Protein 6DJ3 (pdb70)

Foldseek 3Di:
DDDDVVLLVVVLVCCCPPPPLNDCVQFNSVLVSVLQVPPPQKDKDAADPVVQVPPSFKPADAQDFDFKKKFWAAAKKWKQAAPRGDIDIDGGGDMDDPCSAPPDDVPDDDDTDGDRMIIGGPGMTIMGIGGNVSSVVRRVVRVVD/DDPVLLVVVLVCCCPPPCLNDCVQFNSVLSSVLQPPPPQKDKDADDPVPFPDPSFKPADAQDFDFKKKFWQAAKKWKQADPVRDIDIDGGGDMDDPCSQVPDFDPPDDAEEPPVPPVPPPDPDYTTDGHRMIIGGPGMTIMGMGGNVSSVVSSVVRVD

Structure (mmCIF, N/CA/C/O backbone):
data_6DJ3
#
_entry.id   6DJ3
#
_cell.length_a   110.582
_cell.length_b   110.582
_cell.length_c   84.604
_cell.angle_alpha   90.00
_cell.angle_beta   90.00
_cell.angle_gamma   120.00
#
_symmetry.space_group_name_H-M   'P 32 2 1'
#
loop_
_entity.id
_entity.type
_entity.pdbx_description
1 polymer 'Metal transporter CNNM2'
2 non-polymer 1,2-ETHANEDIOL
3 water water
#
loop_
_atom_site.group_PDB
_atom_site.id
_atom_site.type_symbol
_atom_site.label_atom_id
_atom_site.label_alt_id
_atom_site.label_comp_id
_atom_site.label_asym_id
_atom_site.label_entity_id
_atom_site.label_seq_id
_atom_site.pdbx_PDB_ins_code
_atom_site.Cartn_x
_atom_site.Cartn_y
_atom_site.Cartn_z
_atom_site.occupancy
_atom_site.B_iso_or_equiv
_atom_site.auth_seq_id
_atom_site.auth_comp_id
_atom_site.auth_asym_id
_atom_site.auth_atom_id
_atom_site.pdbx_PDB_model_num
ATOM 1 N N . VAL A 1 39 ? -59.088 5.630 -13.065 1.00 91.33 618 VAL A N 1
ATOM 2 C CA . VAL A 1 39 ? -59.034 4.837 -14.288 1.00 93.99 618 VAL A CA 1
ATOM 3 C C . VAL A 1 39 ? -57.954 3.770 -14.156 1.00 89.22 618 VAL A C 1
ATOM 4 O O . VAL A 1 39 ? -56.765 4.084 -14.086 1.00 86.74 618 VAL A O 1
ATOM 16 N N . LYS A 1 40 ? -58.372 2.508 -14.125 1.00 87.26 619 LYS A N 1
ATOM 17 C CA . LYS A 1 40 ? -57.459 1.381 -13.990 1.00 84.75 619 LYS A CA 1
ATOM 18 C C . LYS A 1 40 ? -57.189 0.777 -15.361 1.00 84.89 619 LYS A C 1
ATOM 19 O O . LYS A 1 40 ? -58.127 0.437 -16.090 1.00 84.57 619 LYS A O 1
ATOM 23 N N . ILE A 1 41 ? -55.909 0.649 -15.709 1.00 79.44 620 ILE A N 1
ATOM 24 C CA . ILE A 1 41 ? -55.498 0.060 -16.976 1.00 79.66 620 ILE A CA 1
ATOM 25 C C . ILE A 1 41 ? -54.451 -1.010 -16.706 1.00 71.78 620 ILE A C 1
ATOM 26 O O . ILE A 1 41 ? -53.701 -0.943 -15.727 1.00 68.55 620 ILE A O 1
ATOM 42 N N . SER A 1 42 ? -54.399 -1.998 -17.596 1.00 66.53 621 SER A N 1
ATOM 43 C CA . SER A 1 42 ? -53.496 -3.121 -17.415 1.00 55.38 621 SER A CA 1
ATOM 44 C C . SER A 1 42 ? -52.049 -2.683 -17.632 1.00 43.19 621 SER A C 1
ATOM 45 O O . SER A 1 42 ? -51.784 -1.747 -18.391 1.00 45.81 621 SER A O 1
ATOM 53 N N . PRO A 1 43 ? -51.090 -3.342 -16.974 1.00 40.30 622 PRO A N 1
ATOM 54 C CA . PRO A 1 43 ? -49.680 -2.999 -17.223 1.00 34.70 622 PRO A CA 1
ATOM 55 C C . PRO A 1 43 ? -49.288 -3.132 -18.682 1.00 34.85 622 PRO A C 1
ATOM 56 O O . PRO A 1 43 ? -48.438 -2.368 -19.157 1.00 31.55 622 PRO A O 1
ATOM 67 N N . GLN A 1 44 ? -49.881 -4.080 -19.411 1.00 33.73 623 GLN A N 1
ATOM 68 C CA . GLN A 1 44 ? -49.545 -4.248 -20.821 1.00 29.39 623 GLN A CA 1
ATOM 69 C C . GLN A 1 44 ? -49.899 -2.997 -21.613 1.00 27.43 623 GLN A C 1
ATOM 70 O O . GLN A 1 44 ? -49.091 -2.499 -22.405 1.00 28.24 623 GLN A O 1
ATOM 84 N N . LEU A 1 45 ? -51.110 -2.476 -21.413 1.00 25.41 624 LEU A N 1
ATOM 85 C CA . LEU A 1 45 ? -51.514 -1.274 -22.131 1.00 22.68 624 LEU A CA 1
ATOM 86 C C . LEU A 1 45 ? -50.611 -0.104 -21.776 1.00 20.72 624 LEU A C 1
ATOM 87 O O . LEU A 1 45 ? -50.245 0.694 -22.645 1.00 22.40 624 LEU A O 1
ATOM 103 N N . LEU A 1 46 ? -50.245 0.017 -20.499 1.00 21.22 625 LEU A N 1
ATOM 104 C CA . LEU A 1 46 ? -49.368 1.105 -20.082 1.00 17.14 625 LEU A CA 1
ATOM 105 C C . LEU A 1 46 ? -48.018 1.008 -20.777 1.00 12.95 625 LEU A C 1
ATOM 106 O O . LEU A 1 46 ? -47.433 2.028 -21.160 1.00 15.79 625 LEU A O 1
ATOM 122 N N . LEU A 1 47 ? -47.508 -0.213 -20.954 1.00 14.81 626 LEU A N 1
ATOM 123 C CA . LEU A 1 47 ? -46.238 -0.389 -21.651 1.00 20.57 626 LEU A CA 1
ATOM 124 C C . LEU A 1 47 ? -46.372 -0.051 -23.130 1.00 26.78 626 LEU A C 1
ATOM 125 O O . LEU A 1 47 ? -45.485 0.586 -23.709 1.00 28.44 626 LEU A O 1
ATOM 141 N N . ALA A 1 48 ? -47.478 -0.460 -23.755 1.00 24.04 627 ALA A N 1
ATOM 142 C CA . ALA A 1 48 ? -47.667 -0.202 -25.179 1.00 20.54 627 ALA A CA 1
ATOM 143 C C . ALA A 1 48 ? -47.656 1.293 -25.471 1.00 13.58 627 ALA A C 1
ATOM 144 O O . ALA A 1 48 ? -46.926 1.761 -26.353 1.00 15.02 627 ALA A O 1
ATOM 151 N N . MET A 1 49 ? -48.465 2.062 -24.740 1.00 9.85 628 MET A N 1
ATOM 152 C CA . MET A 1 49 ? -48.507 3.505 -24.958 1.00 14.24 628 MET A CA 1
ATOM 153 C C . MET A 1 49 ? -47.172 4.153 -24.618 1.00 17.01 628 MET A C 1
ATOM 154 O O . MET A 1 49 ? -46.742 5.098 -25.291 1.00 20.18 628 MET A O 1
ATOM 168 N N . HIS A 1 50 ? -46.502 3.662 -23.576 1.00 20.31 629 HIS A N 1
ATOM 169 C CA . HIS A 1 50 ? -45.189 4.192 -23.228 1.00 27.74 629 HIS A CA 1
ATOM 170 C C . HIS A 1 50 ? -44.189 3.960 -24.355 1.00 27.49 629 HIS A C 1
ATOM 171 O O . HIS A 1 50 ? -43.476 4.880 -24.770 1.00 27.93 629 HIS A O 1
ATOM 185 N N . ARG A 1 51 ? -44.121 2.725 -24.859 1.00 29.19 630 ARG A N 1
ATOM 186 C CA . ARG A 1 51 ? -43.182 2.411 -25.931 1.00 28.53 630 ARG A CA 1
ATOM 187 C C . ARG A 1 51 ? -43.501 3.197 -27.196 1.00 24.76 630 ARG A C 1
ATOM 188 O O . ARG A 1 51 ? -42.592 3.654 -27.898 1.00 29.28 630 ARG A O 1
ATOM 209 N N . PHE A 1 52 ? -44.787 3.359 -27.507 1.00 19.30 631 PHE A N 1
ATOM 210 C CA . PHE A 1 52 ? -45.172 4.074 -28.720 1.00 20.41 631 PHE A CA 1
ATOM 211 C C . PHE A 1 52 ? -44.720 5.527 -28.664 1.00 19.96 631 PHE A C 1
ATOM 212 O O . PHE A 1 52 ? -44.045 6.017 -29.576 1.00 26.74 631 PHE A O 1
ATOM 229 N N . LEU A 1 53 ? -45.080 6.234 -27.591 1.00 18.39 632 LEU A N 1
ATOM 230 C CA . LEU A 1 53 ? -44.710 7.640 -27.467 1.00 14.61 632 LEU A CA 1
ATOM 231 C C . LEU A 1 53 ? -43.196 7.812 -27.492 1.00 18.39 632 LEU A C 1
ATOM 232 O O . LEU A 1 53 ? -42.669 8.675 -28.204 1.00 20.70 632 LEU A O 1
ATOM 248 N N . ALA A 1 54 ? -42.479 6.988 -26.724 1.00 18.65 633 ALA A N 1
ATOM 249 C CA . ALA A 1 54 ? -41.034 7.134 -26.608 1.00 15.40 633 ALA A CA 1
ATOM 250 C C . ALA A 1 54 ? -40.316 6.909 -27.931 1.00 20.34 633 ALA A C 1
ATOM 251 O O . ALA A 1 54 ? -39.198 7.407 -28.106 1.00 25.44 633 ALA A O 1
ATOM 258 N N . THR A 1 55 ? -40.925 6.176 -28.865 1.00 18.92 634 THR A N 1
ATOM 259 C CA . THR A 1 55 ? -40.285 5.852 -30.133 1.00 19.44 634 THR A CA 1
ATOM 260 C C . THR A 1 55 ? -40.869 6.595 -31.324 1.00 21.94 634 THR A C 1
ATOM 261 O O . THR A 1 55 ? -40.124 6.928 -32.248 1.00 30.20 634 THR A O 1
ATOM 272 N N . GLU A 1 56 ? -42.172 6.866 -31.327 1.00 19.27 635 GLU A N 1
ATOM 273 C CA . GLU A 1 56 ? -42.832 7.492 -32.467 1.00 21.46 635 GLU A CA 1
ATOM 274 C C . GLU A 1 56 ? -42.956 9.004 -32.327 1.00 17.20 635 GLU A C 1
ATOM 275 O O . GLU A 1 56 ? -42.843 9.720 -33.325 1.00 25.11 635 GLU A O 1
ATOM 287 N N . VAL A 1 57 ? -43.191 9.508 -31.119 1.00 19.10 636 VAL A N 1
ATOM 288 C CA . VAL A 1 57 ? -43.371 10.936 -30.880 1.00 16.08 636 VAL A CA 1
ATOM 289 C C . VAL A 1 57 ? -42.074 11.497 -30.313 1.00 18.86 636 VAL A C 1
ATOM 290 O O . VAL A 1 57 ? -41.643 11.108 -29.220 1.00 12.87 636 VAL A O 1
ATOM 303 N N . GLU A 1 58 ? -41.457 12.425 -31.050 1.00 28.35 637 GLU A N 1
ATOM 304 C CA . GLU A 1 58 ? -40.180 12.986 -30.621 1.00 30.58 637 GLU A CA 1
ATOM 305 C C . GLU A 1 58 ? -40.317 13.770 -29.324 1.00 29.07 637 GLU A C 1
ATOM 306 O O . GLU A 1 58 ? -39.359 13.855 -28.548 1.00 34.60 637 GLU A O 1
ATOM 318 N N . ALA A 1 59 ? -41.491 14.355 -29.073 1.00 26.43 638 ALA A N 1
ATOM 319 C CA . ALA A 1 59 ? -41.693 15.108 -27.840 1.00 21.60 638 ALA A CA 1
ATOM 320 C C . ALA A 1 59 ? -41.419 14.256 -26.610 1.00 18.99 638 ALA A C 1
ATOM 321 O O . ALA A 1 59 ? -40.981 14.778 -25.579 1.00 19.49 638 ALA A O 1
ATOM 328 N N . PHE A 1 60 ? -41.664 12.948 -26.698 1.00 18.15 639 PHE A N 1
ATOM 329 C CA . PHE A 1 60 ? -41.421 12.029 -25.594 1.00 18.56 639 PHE A CA 1
ATOM 330 C C . PHE A 1 60 ? -40.223 11.122 -25.851 1.00 20.85 639 PHE A C 1
ATOM 331 O O . PHE A 1 60 ? -40.094 10.074 -25.209 1.00 20.47 639 PHE A O 1
ATOM 348 N N . SER A 1 61 ? -39.342 11.509 -26.769 1.00 22.90 640 SER A N 1
ATOM 349 C CA . SER A 1 61 ? -38.159 10.715 -27.048 1.00 26.83 640 SER A CA 1
ATOM 350 C C . SER A 1 61 ? -37.260 10.662 -25.813 1.00 32.03 640 SER A C 1
ATOM 351 O O . SER A 1 61 ? -37.256 11.590 -24.999 1.00 36.85 640 SER A O 1
ATOM 359 N N . PRO A 1 62 ? -36.489 9.583 -25.643 1.00 30.94 641 PRO A N 1
ATOM 360 C CA . PRO A 1 62 ? -35.546 9.533 -24.513 1.00 28.67 641 PRO A CA 1
ATOM 361 C C . PRO A 1 62 ? -34.586 10.708 -24.467 1.00 32.39 641 PRO A C 1
ATOM 362 O O . PRO A 1 62 ? -34.064 11.019 -23.389 1.00 32.25 641 PRO A O 1
ATOM 373 N N . SER A 1 63 ? -34.331 11.367 -25.598 1.00 31.63 642 SER A N 1
ATOM 374 C CA . SER A 1 63 ? -33.481 12.553 -25.584 1.00 39.49 642 SER A CA 1
ATOM 375 C C . SER A 1 63 ? -34.147 13.695 -24.829 1.00 43.29 642 SER A C 1
ATOM 376 O O . SER A 1 63 ? -33.490 14.409 -24.063 1.00 49.22 642 SER A O 1
ATOM 384 N N . GLN A 1 64 ? -35.454 13.874 -25.022 1.00 43.57 643 GLN A N 1
ATOM 385 C CA . GLN A 1 64 ? -36.165 14.968 -24.374 1.00 37.42 643 GLN A CA 1
ATOM 386 C C . GLN A 1 64 ? -36.611 14.599 -22.967 1.00 35.27 643 GLN A C 1
ATOM 387 O O . GLN A 1 64 ? -36.569 15.439 -22.060 1.00 40.46 643 GLN A O 1
ATOM 401 N N . MET A 1 65 ? -37.028 13.353 -22.758 1.00 30.43 644 MET A N 1
ATOM 402 C CA . MET A 1 65 ? -37.655 12.957 -21.505 1.00 37.75 644 MET A CA 1
ATOM 403 C C . MET A 1 65 ? -37.250 11.534 -21.165 1.00 35.08 644 MET A C 1
ATOM 404 O O . MET A 1 65 ? -37.465 10.616 -21.963 1.00 37.17 644 MET A O 1
ATOM 418 N N . SER A 1 66 ? -36.664 11.355 -19.985 1.00 40.13 645 SER A N 1
ATOM 419 C CA . SER A 1 66 ? -36.268 10.028 -19.540 1.00 41.22 645 SER A CA 1
ATOM 420 C C . SER A 1 66 ? -37.485 9.116 -19.445 1.00 37.25 645 SER A C 1
ATOM 421 O O . SER A 1 66 ? -38.592 9.548 -19.110 1.00 33.67 645 SER A O 1
ATOM 429 N N . GLU A 1 67 ? -37.268 7.833 -19.738 1.00 38.94 646 GLU A N 1
ATOM 430 C CA . GLU A 1 67 ? -38.371 6.880 -19.722 1.00 40.04 646 GLU A CA 1
ATOM 431 C C . GLU A 1 67 ? -38.946 6.715 -18.322 1.00 34.19 646 GLU A C 1
ATOM 432 O O . GLU A 1 67 ? -40.137 6.422 -18.172 1.00 34.75 646 GLU A O 1
ATOM 444 N N . LYS A 1 68 ? -38.127 6.904 -17.287 1.00 36.81 647 LYS A N 1
ATOM 445 C CA . LYS A 1 68 ? -38.639 6.822 -15.923 1.00 35.05 647 LYS A CA 1
ATOM 446 C C . LYS A 1 68 ? -39.669 7.915 -15.668 1.00 30.97 647 LYS A C 1
ATOM 447 O O . LYS A 1 68 ? -40.744 7.657 -15.113 1.00 24.89 647 LYS A O 1
ATOM 451 N N . ILE A 1 69 ? -39.359 9.148 -16.077 1.00 32.39 648 ILE A N 1
ATOM 452 C CA . ILE A 1 69 ? -40.284 10.257 -15.866 1.00 33.14 648 ILE A CA 1
ATOM 453 C C . ILE A 1 69 ? -41.524 10.088 -16.733 1.00 30.97 648 ILE A C 1
ATOM 454 O O . ILE A 1 69 ? -42.652 10.317 -16.277 1.00 26.54 648 ILE A O 1
ATOM 470 N N . LEU A 1 70 ? -41.341 9.688 -17.993 1.00 31.85 649 LEU A N 1
ATOM 471 C CA . LEU A 1 70 ? -42.483 9.476 -18.876 1.00 26.28 649 LEU A CA 1
ATOM 472 C C . LEU A 1 70 ? -43.484 8.522 -18.242 1.00 29.91 649 LEU A C 1
ATOM 473 O O . LEU A 1 70 ? -44.687 8.804 -18.194 1.00 31.62 649 LEU A O 1
ATOM 489 N N . LEU A 1 71 ? -42.999 7.386 -17.738 1.00 30.13 650 LEU A N 1
ATOM 490 C CA . LEU A 1 71 ? -43.889 6.416 -17.113 1.00 25.07 650 LEU A CA 1
ATOM 491 C C . LEU A 1 71 ? -44.627 7.032 -15.931 1.00 27.31 650 LEU A C 1
ATOM 492 O O . LEU A 1 71 ? -45.827 6.797 -15.748 1.00 26.98 650 LEU A O 1
ATOM 508 N N . ARG A 1 72 ? -43.927 7.824 -15.117 1.00 29.69 651 ARG A N 1
ATOM 509 C CA . ARG A 1 72 ? -44.595 8.508 -14.016 1.00 29.05 651 ARG A CA 1
ATOM 510 C C . ARG A 1 72 ? -45.653 9.467 -14.541 1.00 28.84 651 ARG A C 1
ATOM 511 O O . ARG A 1 72 ? -46.753 9.558 -13.984 1.00 33.46 651 ARG A O 1
ATOM 515 N N . LEU A 1 73 ? -45.343 10.182 -15.626 1.00 29.72 652 LEU A N 1
ATOM 516 C CA . LEU A 1 73 ? -46.306 11.115 -16.202 1.00 27.34 652 LEU A CA 1
ATOM 517 C C . LEU A 1 73 ? -47.565 10.394 -16.662 1.00 28.71 652 LEU A C 1
ATOM 518 O O . LEU A 1 73 ? -48.677 10.911 -16.506 1.00 24.81 652 LEU A O 1
ATOM 534 N N . LEU A 1 74 ? -47.412 9.198 -17.237 1.00 30.98 653 LEU A N 1
ATOM 535 C CA . LEU A 1 74 ? -48.573 8.450 -17.707 1.00 30.43 653 LEU A CA 1
ATOM 536 C C . LEU A 1 74 ? -49.387 7.912 -16.537 1.00 30.70 653 LEU A C 1
ATOM 537 O O . LEU A 1 74 ? -50.621 7.857 -16.605 1.00 23.32 653 LEU A O 1
ATOM 553 N N . LYS A 1 75 ? -48.716 7.503 -15.459 1.00 37.37 654 LYS A N 1
ATOM 554 C CA . LYS A 1 75 ? -49.410 7.048 -14.262 1.00 38.75 654 LYS A CA 1
ATOM 555 C C . LYS A 1 75 ? -49.954 8.199 -13.429 1.00 41.37 654 LYS A C 1
ATOM 556 O O . LYS A 1 75 ? -50.662 7.951 -12.447 1.00 40.76 654 LYS A O 1
ATOM 575 N N . HIS A 1 76 ? -49.651 9.437 -13.798 1.00 45.47 655 HIS A N 1
ATOM 576 C CA . HIS A 1 76 ? -50.185 10.577 -13.073 1.00 46.67 655 HIS A CA 1
ATOM 577 C C . HIS A 1 76 ? -51.711 10.539 -13.119 1.00 47.43 655 HIS A C 1
ATOM 578 O O . HIS A 1 76 ? -52.289 10.127 -14.133 1.00 49.96 655 HIS A O 1
ATOM 592 N N . PRO A 1 77 ? -52.397 10.937 -12.048 1.00 51.79 656 PRO A N 1
ATOM 593 C CA . PRO A 1 77 ? -53.864 10.876 -12.057 1.00 54.36 656 PRO A CA 1
ATOM 594 C C . PRO A 1 77 ? -54.473 11.790 -13.112 1.00 54.48 656 PRO A C 1
ATOM 595 O O . PRO A 1 77 ? -54.019 12.916 -13.329 1.00 49.93 656 PRO A O 1
ATOM 606 N N . ASN A 1 78 ? -55.518 11.286 -13.769 1.00 57.11 657 ASN A N 1
ATOM 607 C CA . ASN A 1 78 ? -56.315 11.989 -14.772 1.00 59.91 657 ASN A CA 1
ATOM 608 C C . ASN A 1 78 ? -55.568 12.246 -16.074 1.00 50.04 657 ASN A C 1
ATOM 609 O O . ASN A 1 78 ? -56.137 12.872 -16.977 1.00 51.40 657 ASN A O 1
ATOM 620 N N . VAL A 1 79 ? -54.320 11.794 -16.213 1.00 38.92 658 VAL A N 1
ATOM 621 C CA . VAL A 1 79 ? -53.673 11.838 -17.520 1.00 28.84 658 VAL A CA 1
ATOM 622 C C . VAL A 1 79 ? -54.316 10.819 -18.449 1.00 27.26 658 VAL A C 1
ATOM 623 O O . VAL A 1 79 ? -54.525 11.084 -19.639 1.00 34.85 658 VAL A O 1
ATOM 636 N N . ILE A 1 80 ? -54.639 9.645 -17.925 1.00 21.09 659 ILE A N 1
ATOM 637 C CA . ILE A 1 80 ? -55.422 8.656 -18.653 1.00 21.14 659 ILE A CA 1
ATOM 638 C C . ILE A 1 80 ? -56.881 8.839 -18.261 1.00 26.54 659 ILE A C 1
ATOM 639 O O . ILE A 1 80 ? -57.220 8.825 -17.072 1.00 33.07 659 ILE A O 1
ATOM 655 N N . GLN A 1 81 ? -57.745 9.019 -19.256 1.00 24.45 660 GLN A N 1
ATOM 656 C CA . GLN A 1 81 ? -59.146 9.321 -19.015 1.00 25.32 660 GLN A CA 1
ATOM 657 C C . GLN A 1 81 ? -60.028 8.442 -19.889 1.00 31.29 660 GLN A C 1
ATOM 658 O O . GLN A 1 81 ? -59.585 7.869 -20.887 1.00 32.60 660 GLN A O 1
ATOM 672 N N . GLU A 1 82 ? -61.296 8.350 -19.498 1.00 39.86 661 GLU A N 1
ATOM 673 C CA . GLU A 1 82 ? -62.303 7.630 -20.258 1.00 44.31 661 GLU A CA 1
ATOM 674 C C . GLU A 1 82 ? -63.469 8.566 -20.540 1.00 48.06 661 GLU A C 1
ATOM 675 O O . GLU A 1 82 ? -63.558 9.669 -19.994 1.00 51.08 661 GLU A O 1
ATOM 687 N N . LEU A 1 83 ? -64.365 8.117 -21.414 1.00 50.75 662 LEU A N 1
ATOM 688 C CA . LEU A 1 83 ? -65.497 8.941 -21.828 1.00 58.36 662 LEU A CA 1
ATOM 689 C C . LEU A 1 83 ? -66.617 8.028 -22.292 1.00 68.91 662 LEU A C 1
ATOM 690 O O . LEU A 1 83 ? -66.451 7.299 -23.275 1.00 68.79 662 LEU A O 1
ATOM 706 N N . LYS A 1 84 ? -67.748 8.064 -21.590 1.00 77.20 663 LYS A N 1
ATOM 707 C CA . LYS A 1 84 ? -68.903 7.257 -21.957 1.00 83.09 663 LYS A CA 1
ATOM 708 C C . LYS A 1 84 ? -69.687 7.958 -23.059 1.00 91.48 663 LYS A C 1
ATOM 709 O O . LYS A 1 84 ? -69.981 9.153 -22.958 1.00 95.65 663 LYS A O 1
ATOM 713 N N . TYR A 1 85 ? -70.025 7.215 -24.109 1.00 95.73 664 TYR A N 1
ATOM 714 C CA . TYR A 1 85 ? -70.694 7.783 -25.270 1.00 101.48 664 TYR A CA 1
ATOM 715 C C . TYR A 1 85 ? -72.205 7.660 -25.130 1.00 109.57 664 TYR A C 1
ATOM 716 O O . TYR A 1 85 ? -72.720 6.644 -24.655 1.00 107.68 664 TYR A O 1
ATOM 734 N N . ASP A 1 86 ? -72.909 8.707 -25.556 1.00 118.34 665 ASP A N 1
ATOM 735 C CA . ASP A 1 86 ? -74.366 8.777 -25.498 1.00 129.59 665 ASP A CA 1
ATOM 736 C C . ASP A 1 86 ? -74.883 9.005 -26.912 1.00 142.24 665 ASP A C 1
ATOM 737 O O . ASP A 1 86 ? -74.682 10.082 -27.484 1.00 137.04 665 ASP A O 1
ATOM 746 N N . GLU A 1 87 ? -75.546 7.992 -27.476 1.00 168.98 666 GLU A N 1
ATOM 747 C CA . GLU A 1 87 ? -76.076 8.121 -28.829 1.00 187.95 666 GLU A CA 1
ATOM 748 C C . GLU A 1 87 ? -77.047 9.289 -28.938 1.00 187.83 666 GLU A C 1
ATOM 749 O O . GLU A 1 87 ? -77.182 9.885 -30.012 1.00 183.19 666 GLU A O 1
ATOM 753 N N . LYS A 1 88 ? -77.732 9.630 -27.844 1.00 173.52 667 LYS A N 1
ATOM 754 C CA . LYS A 1 88 ? -78.674 10.745 -27.875 1.00 160.78 667 LYS A CA 1
ATOM 755 C C . LYS A 1 88 ? -77.939 12.079 -27.930 1.00 151.67 667 LYS A C 1
ATOM 756 O O . LYS A 1 88 ? -78.296 12.966 -28.714 1.00 146.64 667 LYS A O 1
ATOM 760 N N . ASN A 1 89 ? -76.910 12.238 -27.105 1.00 158.04 668 ASN A N 1
ATOM 761 C CA . ASN A 1 89 ? -76.129 13.475 -27.0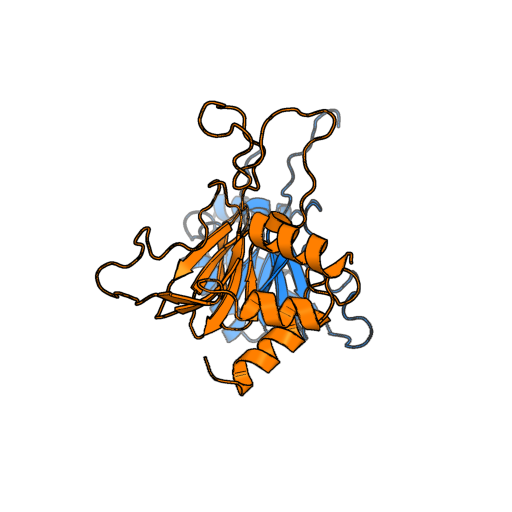36 1.00 164.95 668 ASN A CA 1
ATOM 762 C C . ASN A 1 89 ? -74.803 13.326 -27.772 1.00 167.06 668 ASN A C 1
ATOM 763 O O . ASN A 1 89 ? -73.741 13.661 -27.249 1.00 153.13 668 ASN A O 1
ATOM 767 N N . LYS A 1 90 ? -74.855 12.823 -29.008 1.00 159.89 669 LYS A N 1
ATOM 768 C CA . LYS A 1 90 ? -73.633 12.625 -29.783 1.00 148.05 669 LYS A CA 1
ATOM 769 C C . LYS A 1 90 ? -72.927 13.947 -30.057 1.00 130.61 669 LYS A C 1
ATOM 770 O O . LYS A 1 90 ? -71.693 14.020 -30.014 1.00 125.43 669 LYS A O 1
ATOM 774 N N . LYS A 1 91 ? -73.690 15.004 -30.342 1.00 116.84 670 LYS A N 1
ATOM 775 C CA . LYS A 1 91 ? -73.133 16.322 -30.623 1.00 98.68 670 LYS A CA 1
ATOM 776 C C . LYS A 1 91 ? -72.996 17.178 -29.370 1.00 90.74 670 LYS A C 1
ATOM 777 O O . LYS A 1 91 ? -73.141 18.406 -29.444 1.00 83.20 670 LYS A O 1
ATOM 781 N N . ALA A 1 92 ? -72.719 16.565 -28.221 1.00 89.30 671 ALA A N 1
ATOM 782 C CA . ALA A 1 92 ? -72.579 17.314 -26.984 1.00 90.72 671 ALA A CA 1
ATOM 783 C C . ALA A 1 92 ? -71.169 17.891 -26.859 1.00 91.72 671 ALA A C 1
ATOM 784 O O . ALA A 1 92 ? -70.220 17.363 -27.444 1.00 93.25 671 ALA A O 1
ATOM 791 N N . PRO A 1 93 ? -71.008 18.981 -26.101 1.00 92.36 672 PRO A N 1
ATOM 792 C CA . PRO A 1 93 ? -69.665 19.562 -25.944 1.00 89.94 672 PRO A CA 1
ATOM 793 C C . PRO A 1 93 ? -68.700 18.655 -25.202 1.00 85.29 672 PRO A C 1
ATOM 794 O O . PRO 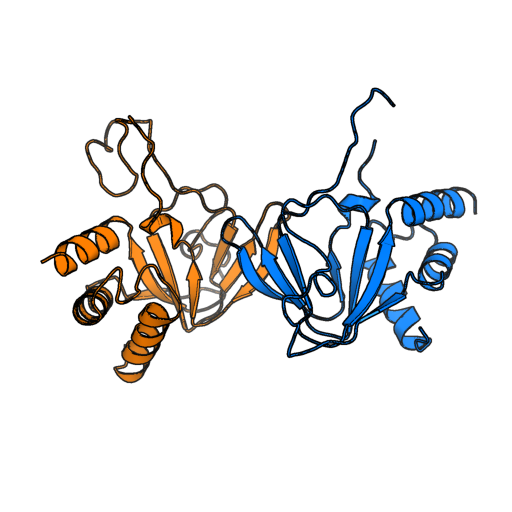A 1 93 ? -67.486 18.755 -25.416 1.00 81.53 672 PRO A O 1
ATOM 805 N N . GLU A 1 94 ? -69.202 17.776 -24.333 1.00 86.77 673 GLU A N 1
ATOM 806 C CA . GLU A 1 94 ? -68.341 16.866 -23.588 1.00 82.87 673 GLU A CA 1
ATOM 807 C C . GLU A 1 94 ? -67.709 15.796 -24.467 1.00 77.65 673 GLU A C 1
ATOM 808 O O . GLU A 1 94 ? -66.816 15.084 -23.993 1.00 76.69 673 GLU A O 1
ATOM 812 N N . TYR A 1 95 ? -68.138 15.664 -25.722 1.00 72.76 674 TYR A N 1
ATOM 813 C CA . TYR A 1 95 ? -67.599 14.662 -26.632 1.00 66.81 674 TYR A CA 1
ATOM 814 C C . TYR A 1 95 ? -66.666 15.267 -27.673 1.00 54.66 674 TYR A C 1
ATOM 815 O O . TYR A 1 95 ? -66.316 14.590 -28.647 1.00 50.00 674 TYR A O 1
ATOM 833 N N . TYR A 1 96 ? -66.260 16.523 -27.498 1.00 47.32 675 TYR A N 1
ATOM 834 C CA . TYR A 1 96 ? -65.324 17.189 -28.398 1.00 41.18 675 TYR A CA 1
ATOM 835 C C . TYR A 1 96 ? -63.978 17.315 -27.695 1.00 33.76 675 TYR A C 1
ATOM 836 O O . TYR A 1 96 ? -63.823 18.131 -26.780 1.00 28.66 675 TYR A O 1
ATOM 854 N N . LEU A 1 97 ? -63.013 16.494 -28.116 1.00 33.17 676 LEU A N 1
ATOM 855 C CA . LEU A 1 97 ? -61.656 16.614 -27.595 1.00 29.07 676 LEU A CA 1
ATOM 856 C C . LEU A 1 97 ? -60.948 17.836 -28.166 1.00 27.55 676 LEU A C 1
ATOM 857 O O . LEU A 1 97 ? -60.083 18.417 -27.501 1.00 27.20 676 LEU A O 1
ATOM 873 N N . TYR A 1 98 ? -61.302 18.240 -29.385 1.00 26.47 677 TYR A N 1
ATOM 874 C CA . TYR A 1 98 ? -60.730 19.421 -30.016 1.00 23.47 677 TYR A CA 1
ATOM 875 C C . TYR A 1 98 ? -61.790 20.075 -30.889 1.00 28.08 677 TYR A C 1
ATOM 876 O O . TYR A 1 98 ? -62.593 19.385 -31.522 1.00 31.97 677 TYR A O 1
ATOM 894 N N . GLN A 1 99 ? -61.782 21.406 -30.922 1.00 28.40 678 GLN A N 1
ATOM 895 C CA . GLN A 1 99 ? -62.690 22.174 -31.763 1.00 33.39 678 GLN A CA 1
ATOM 896 C C . GLN A 1 99 ? -61.860 23.130 -32.603 1.00 34.39 678 GLN A C 1
ATOM 897 O O . GLN A 1 99 ? -60.999 23.839 -32.072 1.00 34.55 678 GLN A O 1
ATOM 911 N N . ARG A 1 100 ? -62.124 23.157 -33.907 1.00 34.88 679 ARG A N 1
ATOM 912 C CA . ARG A 1 100 ? -61.331 23.987 -34.802 1.00 35.72 679 ARG A CA 1
ATOM 913 C C . ARG A 1 100 ? -61.429 25.450 -34.387 1.00 33.92 679 ARG A C 1
ATOM 914 O O . ARG A 1 100 ? -62.491 25.932 -33.986 1.00 32.73 679 ARG A O 1
ATOM 935 N N . ASN A 1 101 ? -60.302 26.155 -34.477 1.00 34.02 680 ASN A N 1
ATOM 936 C CA . ASN A 1 101 ? -60.226 27.572 -34.125 1.00 36.64 680 ASN A CA 1
ATOM 937 C C . ASN A 1 101 ? -60.621 27.818 -32.671 1.00 35.95 680 ASN A C 1
ATOM 938 O O . ASN A 1 101 ? -61.148 28.880 -32.330 1.00 33.91 680 ASN A O 1
ATOM 949 N N . LYS A 1 102 ? -60.357 26.846 -31.805 1.00 33.27 681 LYS A N 1
ATOM 950 C CA . LYS A 1 102 ? -60.573 26.993 -30.366 1.00 34.33 681 LYS A CA 1
ATOM 951 C C . LYS A 1 102 ? -59.254 26.740 -29.651 1.00 34.33 681 LYS A C 1
ATOM 952 O O . LYS A 1 102 ? -58.756 25.597 -29.673 1.00 37.21 681 LYS A O 1
ATOM 971 N N . PRO A 1 103 ? -58.641 27.742 -29.020 1.00 27.72 682 PRO A N 1
ATOM 972 C CA . PRO A 1 103 ? -57.345 27.519 -28.368 1.00 26.20 682 PRO A CA 1
ATOM 973 C C . PRO A 1 103 ? -57.380 26.330 -27.416 1.00 26.04 682 PRO A C 1
ATOM 974 O O . PRO A 1 103 ? -58.361 26.103 -26.705 1.00 28.98 682 PRO A O 1
ATOM 985 N N . VAL A 1 104 ? -56.288 25.566 -27.415 1.00 26.98 683 VAL A N 1
ATOM 986 C CA . VAL A 1 104 ? -56.144 24.389 -26.571 1.00 22.63 683 VAL A CA 1
ATOM 987 C C . VAL A 1 104 ? -54.688 24.294 -26.132 1.00 26.75 683 VAL A C 1
ATOM 988 O O . VAL A 1 104 ? -53.783 24.822 -26.782 1.00 32.99 683 VAL A O 1
ATOM 1001 N N . ASP A 1 105 ? -54.468 23.612 -25.006 1.00 29.26 684 ASP A N 1
ATOM 1002 C CA . ASP A 1 105 ? -53.131 23.527 -24.429 1.00 30.47 684 ASP A CA 1
ATOM 1003 C C . ASP A 1 105 ? -52.804 22.115 -23.956 1.00 24.46 684 ASP A C 1
ATOM 1004 O O . ASP A 1 105 ? -52.053 21.944 -22.989 1.00 20.72 684 ASP A O 1
ATOM 1013 N N . TYR A 1 106 ? -53.348 21.092 -24.614 1.00 22.07 685 TYR A N 1
ATOM 1014 C CA . TYR A 1 106 ? -53.086 19.722 -24.202 1.00 20.24 685 TYR A CA 1
ATOM 1015 C C . TYR A 1 106 ? -52.946 18.818 -25.418 1.00 18.09 685 TYR A C 1
ATOM 1016 O O . TYR A 1 106 ? -53.394 19.135 -26.522 1.00 13.54 685 TYR A O 1
ATOM 1034 N N . PHE A 1 107 ? -52.322 17.672 -25.175 1.00 20.85 686 PHE A N 1
ATOM 1035 C CA . PHE A 1 107 ? -52.055 16.649 -26.171 1.00 16.47 686 PHE A CA 1
ATOM 1036 C C . PHE A 1 107 ? -52.896 15.419 -25.858 1.00 16.78 686 PHE A C 1
ATOM 1037 O O . PHE A 1 107 ? -53.188 15.130 -24.694 1.00 23.59 686 PHE A O 1
ATOM 1054 N N . VAL A 1 108 ? -53.288 14.695 -26.903 1.00 11.12 687 VAL A N 1
ATOM 1055 C CA . VAL A 1 108 ? -54.162 13.538 -26.758 1.00 14.62 687 VAL A CA 1
ATOM 1056 C C . VAL A 1 108 ? -53.572 12.363 -27.522 1.00 16.84 687 VAL A C 1
ATOM 1057 O O . VAL A 1 108 ? -53.012 12.531 -28.611 1.00 11.80 687 VAL A O 1
ATOM 1070 N N . LEU A 1 109 ? -53.699 11.172 -26.941 1.00 21.81 688 LEU A N 1
ATOM 1071 C CA . LEU A 1 109 ? -53.348 9.919 -27.601 1.00 19.45 688 LEU A CA 1
ATOM 1072 C C . LEU A 1 109 ? -54.498 8.950 -27.374 1.00 22.09 688 LEU A C 1
ATOM 1073 O O . LEU A 1 109 ? -54.706 8.482 -26.249 1.00 24.26 688 LEU A O 1
ATOM 1089 N N . ILE A 1 110 ? -55.250 8.659 -28.434 1.00 22.25 689 ILE A N 1
ATOM 1090 C CA . ILE A 1 110 ? -56.350 7.711 -28.328 1.00 21.88 689 ILE A CA 1
ATOM 1091 C C . ILE A 1 110 ? -55.783 6.329 -28.043 1.00 20.45 689 ILE A C 1
ATOM 1092 O O . ILE A 1 110 ? -54.862 5.865 -28.729 1.00 20.97 689 ILE A O 1
ATOM 1108 N N . LEU A 1 111 ? -56.320 5.669 -27.020 1.00 20.78 690 LEU A N 1
ATOM 1109 C CA . LEU A 1 111 ? -55.949 4.294 -26.708 1.00 19.34 690 LEU A CA 1
ATOM 1110 C C . LEU A 1 111 ? -56.989 3.290 -27.178 1.00 24.04 690 LEU A C 1
ATOM 1111 O O . LEU A 1 111 ? -56.632 2.250 -27.741 1.00 23.69 690 LEU A O 1
ATOM 1127 N N . GLN A 1 112 ? -58.270 3.586 -26.972 1.00 30.13 691 GLN A N 1
ATOM 1128 C CA . GLN A 1 112 ? -59.347 2.720 -27.424 1.00 33.01 691 GLN A CA 1
ATOM 1129 C C . GLN A 1 112 ? -60.544 3.580 -27.791 1.00 29.08 691 GLN A C 1
ATOM 1130 O O . GLN A 1 112 ? -60.817 4.589 -27.135 1.00 30.45 691 GLN A O 1
ATOM 1144 N N . GLY A 1 113 ? -61.251 3.175 -28.835 1.00 24.92 692 GLY A N 1
ATOM 1145 C CA . GLY A 1 113 ? -62.435 3.877 -29.286 1.00 28.86 692 GLY A CA 1
ATOM 1146 C C . GLY A 1 113 ? -62.226 4.512 -30.649 1.00 33.26 692 GLY A C 1
ATOM 1147 O O . GLY A 1 113 ? -61.151 4.447 -31.249 1.00 30.95 692 GLY A O 1
ATOM 1151 N N . LYS A 1 114 ? -63.298 5.137 -31.127 1.00 36.36 693 LYS A N 1
ATOM 1152 C CA . LYS A 1 114 ? -63.321 5.780 -32.431 1.00 32.79 693 LYS A CA 1
ATOM 1153 C C . LYS A 1 114 ? -63.683 7.248 -32.268 1.00 31.15 693 LYS A C 1
ATOM 1154 O O . LYS A 1 114 ? -64.491 7.608 -31.405 1.00 33.31 693 LYS A O 1
ATOM 1173 N N . VAL A 1 115 ? -63.074 8.092 -33.097 1.00 28.05 694 VAL A N 1
ATOM 1174 C CA . VAL A 1 115 ? -63.364 9.518 -33.116 1.00 26.56 694 VAL A CA 1
ATOM 1175 C C . VAL A 1 115 ? -63.554 9.948 -34.561 1.00 30.54 694 VAL A C 1
ATOM 1176 O O . VAL A 1 115 ? -62.985 9.360 -35.486 1.00 31.82 694 VAL A O 1
ATOM 1189 N N . GLU A 1 116 ? -64.369 10.978 -34.749 1.00 32.93 695 GLU A N 1
ATOM 1190 C CA . GLU A 1 116 ? -64.540 11.612 -36.047 1.00 36.57 695 GLU A CA 1
ATOM 1191 C C . GLU A 1 116 ? -63.710 12.885 -36.073 1.00 31.17 695 GLU A C 1
ATOM 1192 O O . GLU A 1 116 ? -63.766 13.688 -35.135 1.00 25.38 695 GLU A O 1
ATOM 1204 N N . VAL A 1 117 ? -62.938 13.064 -37.141 1.00 32.38 696 VAL A N 1
ATOM 1205 C CA . VAL A 1 117 ? -62.018 14.186 -37.270 1.00 37.89 696 VAL A CA 1
ATOM 1206 C C . VAL A 1 117 ? -62.500 15.065 -38.415 1.00 45.41 696 VAL A C 1
ATOM 1207 O O . VAL A 1 117 ? -62.704 14.581 -39.535 1.00 42.71 696 VAL A O 1
ATOM 1220 N N . GLU A 1 118 ? -62.671 16.356 -38.134 1.00 53.75 697 GLU A N 1
ATOM 1221 C CA . GLU A 1 118 ? -63.084 17.348 -39.123 1.00 49.75 697 GLU A CA 1
ATOM 1222 C C . GLU A 1 118 ? -61.890 18.246 -39.419 1.00 43.99 697 GLU A C 1
ATOM 1223 O O . GLU A 1 118 ? -61.541 19.107 -38.606 1.00 42.20 697 GLU A O 1
ATOM 1235 N N . ALA A 1 119 ? -61.276 18.054 -40.581 1.00 42.22 698 ALA A N 1
ATOM 1236 C CA . ALA A 1 119 ? -60.019 18.704 -40.921 1.00 46.80 698 ALA A CA 1
ATOM 1237 C C . ALA A 1 119 ? -60.235 19.754 -42.003 1.00 56.10 698 ALA A C 1
ATOM 1238 O O . ALA A 1 119 ? -60.989 19.534 -42.956 1.00 62.53 698 ALA A O 1
ATOM 1245 N N . GLY A 1 120 ? -59.572 20.897 -41.845 1.00 53.28 699 GLY A N 1
ATOM 1246 C CA . GLY A 1 120 ? -59.477 21.868 -42.914 1.00 51.62 699 GLY A CA 1
ATOM 1247 C C . GLY A 1 120 ? -60.664 22.807 -42.986 1.00 50.38 699 GLY A C 1
ATOM 1248 O O . GLY A 1 120 ? -61.606 22.757 -42.193 1.00 48.39 699 GLY A O 1
ATOM 1252 N N . LYS A 1 121 ? -60.594 23.702 -43.976 1.00 48.66 700 LYS A N 1
ATOM 1253 C CA . LYS A 1 121 ? -61.656 24.680 -44.186 1.00 42.32 700 LYS A CA 1
ATOM 1254 C C . LYS A 1 121 ? -62.985 23.998 -44.481 1.00 42.43 700 LYS A C 1
ATOM 1255 O O . LYS A 1 121 ? -64.034 24.421 -43.980 1.00 40.96 700 LYS A O 1
ATOM 1259 N N . GLU A 1 122 ? -62.966 22.952 -45.305 1.00 43.28 701 GLU A N 1
ATOM 1260 C CA . GLU A 1 122 ? -64.189 22.256 -45.683 1.00 45.69 701 GLU A CA 1
ATOM 1261 C C . GLU A 1 122 ? -64.635 21.231 -44.650 1.00 43.09 701 GLU A C 1
ATOM 1262 O O . GLU A 1 122 ? -65.680 20.600 -44.845 1.00 42.15 701 GLU A O 1
ATOM 1274 N N . GLY A 1 123 ? -63.883 21.050 -43.567 1.00 41.30 702 GLY A N 1
ATOM 1275 C CA . GLY A 1 123 ? -64.252 20.090 -42.545 1.00 36.52 702 GLY A CA 1
ATOM 1276 C C . GLY A 1 123 ? -64.344 18.683 -43.098 1.00 31.59 702 GLY A C 1
ATOM 1277 O O . GLY A 1 123 ? -65.349 17.995 -42.900 1.00 29.36 702 GLY A O 1
ATOM 1281 N N . MET A 1 124 ? -63.292 18.244 -43.786 1.00 28.41 703 MET A N 1
ATOM 1282 C CA . MET A 1 124 ? -63.265 16.902 -44.355 1.00 30.69 703 MET A CA 1
ATOM 1283 C C . MET A 1 124 ? -63.273 15.873 -43.233 1.00 37.60 703 MET A C 1
ATOM 1284 O O . MET A 1 124 ? -62.348 15.825 -42.416 1.00 40.74 703 MET A O 1
ATOM 1298 N N . LYS A 1 125 ? -64.318 15.051 -43.195 1.00 38.40 704 LYS A N 1
ATOM 1299 C CA . LYS A 1 125 ? -64.507 14.092 -42.118 1.00 32.46 704 LYS A CA 1
ATOM 1300 C C . LYS A 1 125 ? -63.826 12.768 -42.437 1.00 33.88 704 LYS A C 1
ATOM 1301 O O . LYS A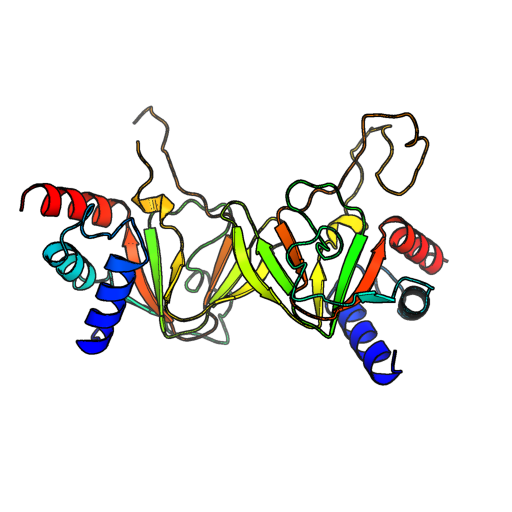 1 125 ? -63.835 12.307 -43.582 1.00 37.55 704 LYS A O 1
ATOM 1320 N N . PHE A 1 126 ? -63.228 12.165 -41.411 1.00 34.02 705 PHE A N 1
ATOM 1321 C CA . PHE A 1 126 ? -62.634 10.840 -41.524 1.00 29.98 705 PHE A CA 1
ATOM 1322 C C . PHE A 1 126 ? -62.524 10.261 -40.123 1.00 27.86 705 PHE A C 1
ATOM 1323 O O . PHE A 1 126 ? -62.635 10.978 -39.125 1.00 26.99 705 PHE A O 1
ATOM 1340 N N . GLU A 1 127 ? -62.299 8.954 -40.063 1.00 32.26 706 GLU A N 1
ATOM 1341 C CA . GLU A 1 127 ? -62.289 8.220 -38.806 1.00 33.25 706 GLU A CA 1
ATOM 1342 C C . GLU A 1 127 ? -60.864 7.944 -38.351 1.00 35.26 706 GLU A C 1
ATOM 1343 O O . GLU A 1 127 ? -59.995 7.602 -39.158 1.00 36.30 706 GLU A O 1
ATOM 1355 N N . ALA A 1 128 ? -60.635 8.094 -37.048 1.00 40.20 707 ALA A N 1
ATOM 1356 C CA . ALA A 1 128 ? -59.353 7.799 -36.430 1.00 42.56 707 ALA A CA 1
ATOM 1357 C C . ALA A 1 128 ? -59.596 6.942 -35.197 1.00 39.39 707 ALA A C 1
ATOM 1358 O O . ALA A 1 128 ? -60.613 7.089 -34.513 1.00 36.00 707 ALA A O 1
ATOM 1365 N N . SER A 1 129 ? -58.651 6.046 -34.916 1.00 32.92 708 SER A N 1
ATOM 1366 C CA . SER A 1 129 ? -58.828 5.094 -33.826 1.00 29.81 708 SER A CA 1
ATOM 1367 C C . SER A 1 129 ? -57.639 5.092 -32.871 1.00 26.77 708 SER A C 1
ATOM 1368 O O . SER A 1 129 ? -57.054 6.144 -32.594 1.00 26.43 708 SER A O 1
ATOM 1376 N N . ALA A 1 130 ? -57.270 3.914 -32.373 1.00 22.50 709 ALA A N 1
ATOM 1377 C CA . ALA A 1 130 ? -56.253 3.826 -31.336 1.00 21.10 709 ALA A CA 1
ATOM 1378 C C . ALA A 1 130 ? -54.907 4.347 -31.825 1.00 19.13 709 ALA A C 1
ATOM 1379 O O . ALA A 1 130 ? -54.527 4.161 -32.984 1.00 18.77 709 ALA A O 1
ATOM 1386 N N . PHE A 1 131 ? -54.187 5.002 -30.917 1.00 22.22 710 PHE A N 1
ATOM 1387 C CA . PHE A 1 131 ? -52.823 5.472 -31.139 1.00 21.37 710 PHE A CA 1
ATOM 1388 C C . PHE A 1 131 ? -52.734 6.542 -32.220 1.00 20.30 710 PHE A C 1
ATOM 1389 O O . PHE A 1 131 ? -51.661 6.768 -32.787 1.00 19.86 710 PHE A O 1
ATOM 1406 N N . SER A 1 132 ? -53.843 7.211 -32.517 1.00 23.12 711 SER A N 1
ATOM 1407 C CA . SER A 1 132 ? -53.808 8.460 -33.262 1.00 28.83 711 SER A CA 1
ATOM 1408 C C . SER A 1 132 ? -53.740 9.600 -32.254 1.00 31.36 711 SER A C 1
ATOM 1409 O O . SER A 1 132 ? -54.566 9.673 -31.339 1.00 38.07 711 SER A O 1
ATOM 1417 N N . TYR A 1 133 ? -52.753 10.476 -32.413 1.00 23.53 712 TYR A N 1
ATOM 1418 C CA . TYR A 1 133 ? -52.499 11.531 -31.446 1.00 18.64 712 TYR A CA 1
ATOM 1419 C C . TYR A 1 133 ? -52.687 12.903 -32.078 1.00 18.49 712 TYR A C 1
ATOM 1420 O O . TYR A 1 133 ? -52.628 13.065 -33.300 1.00 21.88 712 TYR A O 1
ATOM 1438 N N . TYR A 1 134 ? -52.924 13.894 -31.216 1.00 19.49 713 TYR A N 1
ATOM 1439 C CA . TYR A 1 134 ? -53.300 15.234 -31.642 1.00 17.08 713 TYR A CA 1
ATOM 1440 C C . TYR A 1 134 ? -52.694 16.270 -30.708 1.00 17.94 713 TYR A C 1
ATOM 1441 O O . TYR A 1 134 ? -52.594 16.045 -29.499 1.00 29.45 713 TYR A O 1
ATOM 1459 N N . GLY A 1 135 ? -52.288 17.401 -31.277 1.00 19.37 714 GLY A N 1
ATOM 1460 C CA . GLY A 1 135 ? -51.916 18.552 -30.476 1.00 21.69 714 GLY A CA 1
ATOM 1461 C C . GLY A 1 135 ? -50.555 18.487 -29.823 1.00 19.06 714 GLY A C 1
ATOM 1462 O O . GLY A 1 135 ? -50.379 19.028 -28.727 1.00 21.60 714 GLY A O 1
ATOM 1466 N N . VAL A 1 136 ? -49.576 17.852 -30.469 1.00 14.20 715 VAL A N 1
ATOM 1467 C CA . VAL A 1 136 ? -48.222 17.827 -29.919 1.00 13.64 715 VAL A CA 1
ATOM 1468 C C . VAL A 1 136 ? -47.666 19.241 -29.821 1.00 19.41 715 VAL A C 1
ATOM 1469 O O . VAL A 1 136 ? -46.945 19.577 -28.874 1.00 23.75 715 VAL A O 1
ATOM 1482 N N . MET A 1 137 ? -47.987 20.090 -30.802 1.00 23.85 716 MET A N 1
ATOM 1483 C CA . MET A 1 137 ? -47.463 21.452 -30.814 1.00 22.90 716 MET A CA 1
ATOM 1484 C C . MET A 1 137 ? -47.870 22.227 -29.569 1.00 22.53 716 MET A C 1
ATOM 1485 O O . MET A 1 137 ? -47.149 23.137 -29.143 1.00 26.70 716 MET A O 1
ATOM 1499 N N . ALA A 1 138 ? -49.016 21.890 -28.975 1.00 22.05 717 ALA A N 1
ATOM 1500 C CA . ALA A 1 138 ? -49.420 22.532 -27.730 1.00 21.13 717 ALA A CA 1
ATOM 1501 C C . ALA A 1 138 ? -48.374 22.351 -26.637 1.00 28.95 717 ALA A C 1
ATOM 1502 O O . ALA A 1 138 ? -48.240 23.212 -25.760 1.00 32.81 717 ALA A O 1
ATOM 1509 N N . LEU A 1 139 ? -47.618 21.252 -26.680 1.00 31.55 718 LEU A N 1
ATOM 1510 C CA . LEU A 1 139 ? -46.626 20.947 -25.654 1.00 30.52 718 LEU A CA 1
ATOM 1511 C C . LEU A 1 139 ? -45.258 21.540 -25.970 1.00 36.21 718 LEU A C 1
ATOM 1512 O O . LEU A 1 139 ? -44.657 22.210 -25.124 1.00 38.61 718 LEU A O 1
ATOM 1528 N N . THR A 1 140 ? -44.760 21.310 -27.183 1.00 40.32 719 THR A N 1
ATOM 1529 C CA . THR A 1 140 ? -43.374 21.600 -27.521 1.00 47.70 719 THR A CA 1
ATOM 1530 C C . THR A 1 140 ? -43.164 23.013 -28.045 1.00 63.47 719 THR A C 1
ATOM 1531 O O . THR A 1 140 ? -42.015 23.404 -28.274 1.00 67.79 719 THR A O 1
ATOM 1542 N N . ALA A 1 141 ? -44.232 23.782 -28.243 1.00 69.34 720 ALA A N 1
ATOM 1543 C CA . ALA A 1 141 ? -44.078 25.151 -28.709 1.00 74.70 720 ALA A CA 1
ATOM 1544 C C . ALA A 1 141 ? -43.212 25.938 -27.734 1.00 80.27 720 ALA A C 1
ATOM 1545 O O . ALA A 1 141 ? -43.386 25.847 -26.515 1.00 80.57 720 ALA A O 1
ATOM 1552 N N . SER A 1 142 ? -42.260 26.707 -28.280 1.00 84.17 721 SER A N 1
ATOM 1553 C CA . SER A 1 142 ? -41.347 27.487 -27.461 1.00 87.94 721 SER A CA 1
ATOM 1554 C C . SER A 1 142 ? -41.915 28.880 -27.201 1.00 94.02 721 SER A C 1
ATOM 1555 O O . SER A 1 142 ? -42.653 29.421 -28.031 1.00 93.30 721 SER A O 1
ATOM 1563 N N . PRO A 1 143 ? -41.587 29.495 -26.051 1.00 100.24 722 PRO A N 1
ATOM 1564 C CA . PRO A 1 143 ? -42.107 30.829 -25.725 1.00 102.39 722 PRO A CA 1
ATOM 1565 C C . PRO A 1 143 ? -41.536 31.927 -26.619 1.00 102.76 722 PRO A C 1
ATOM 1566 O O . PRO A 1 143 ? -41.553 31.784 -27.842 1.00 102.71 722 PRO A O 1
ATOM 1577 N N . ASN A 1 160 ? -49.238 39.482 -17.868 1.00 77.19 783 ASN A N 1
ATOM 1578 C CA . ASN A 1 160 ? -50.181 40.521 -17.468 1.00 81.26 783 ASN A CA 1
ATOM 1579 C C . ASN A 1 160 ? -50.549 41.406 -18.655 1.00 81.96 783 ASN A C 1
ATOM 1580 O O . ASN A 1 160 ? -51.671 41.350 -19.159 1.00 82.20 783 ASN A O 1
ATOM 1583 N N . SER A 1 161 ? -49.594 42.223 -19.095 1.00 78.69 784 SER A N 1
ATOM 1584 C CA . SER A 1 161 ? -49.788 43.124 -20.223 1.00 73.84 784 SER A CA 1
ATOM 1585 C C . SER A 1 161 ? -49.273 42.549 -21.535 1.00 64.38 784 SER A C 1
ATOM 1586 O O . SER A 1 161 ? -49.292 43.249 -22.551 1.00 62.01 784 SER A O 1
ATOM 1594 N N . SER A 1 162 ? -48.807 41.306 -21.537 1.00 60.62 785 SER A N 1
ATOM 1595 C CA . SER A 1 162 ? -48.310 40.656 -22.739 1.00 54.83 785 SER A CA 1
ATOM 1596 C C . SER A 1 162 ? -49.403 39.814 -23.388 1.00 44.57 785 SER A C 1
ATOM 1597 O O . SER A 1 162 ? -50.454 39.544 -22.803 1.00 39.77 785 SER A O 1
ATOM 1605 N N . LEU A 1 163 ? -49.133 39.389 -24.618 1.00 40.81 786 LEU A N 1
ATOM 1606 C CA . LEU A 1 163 ? -50.010 38.457 -25.302 1.00 36.34 786 LEU A CA 1
ATOM 1607 C C . LEU A 1 163 ? -49.681 37.038 -24.852 1.00 29.19 786 LEU A C 1
ATOM 1608 O O . LEU A 1 163 ? -48.785 36.807 -24.034 1.00 31.67 786 LEU A O 1
ATOM 1624 N N . LEU A 1 164 ? -50.409 36.068 -25.397 1.00 23.73 787 LEU A N 1
ATOM 1625 C CA . LEU A 1 164 ? -50.259 34.675 -25.005 1.00 25.46 787 LEU A CA 1
ATOM 1626 C C . LEU A 1 164 ? -50.132 33.826 -26.257 1.00 29.11 787 LEU A C 1
ATOM 1627 O O . LEU A 1 164 ? -50.975 33.907 -27.156 1.00 33.78 787 LEU A O 1
ATOM 1643 N N . GLN A 1 165 ? -49.085 33.008 -26.306 1.00 26.92 788 GLN A N 1
ATOM 1644 C CA . GLN A 1 165 ? -48.916 32.043 -27.382 1.00 25.16 788 GLN A CA 1
ATOM 1645 C C . GLN A 1 165 ? -49.789 30.825 -27.110 1.00 23.88 788 GLN A C 1
ATOM 1646 O O . GLN A 1 165 ? -49.672 30.194 -26.054 1.00 24.99 788 GLN A O 1
ATOM 1660 N N . VAL A 1 166 ? -50.660 30.496 -28.061 1.00 22.49 789 VAL A N 1
ATOM 1661 C CA . VAL A 1 166 ? -51.616 29.412 -27.901 1.00 21.08 789 VAL A CA 1
ATOM 1662 C C . VAL A 1 166 ? -51.513 28.514 -29.123 1.00 23.36 789 VAL A C 1
ATOM 1663 O O . VAL A 1 166 ? -51.058 28.925 -30.193 1.00 27.40 789 VAL A O 1
ATOM 1676 N N . TYR A 1 167 ? -51.957 27.274 -28.952 1.00 21.60 790 TYR A N 1
ATOM 1677 C CA . TYR A 1 167 ? -52.074 26.329 -30.052 1.00 17.44 790 TYR A CA 1
ATOM 1678 C C . TYR A 1 167 ? -53.536 26.226 -30.455 1.00 20.78 790 TYR A C 1
ATOM 1679 O O . TYR A 1 167 ? -54.396 25.922 -29.622 1.00 25.43 790 TYR A O 1
ATOM 1697 N N . ILE A 1 168 ? -53.810 26.495 -31.726 1.00 22.69 791 ILE A N 1
ATOM 1698 C CA . ILE A 1 168 ? -55.173 26.516 -32.245 1.00 22.92 791 ILE A CA 1
ATOM 1699 C C . ILE A 1 168 ? -55.282 25.408 -33.284 1.00 27.14 791 ILE A C 1
ATOM 1700 O O . ILE A 1 168 ? -54.660 25.503 -34.352 1.00 30.93 791 ILE A O 1
ATOM 1716 N N . PRO A 1 169 ? -56.050 24.351 -33.031 1.00 28.20 792 PRO A N 1
ATOM 1717 C CA . PRO A 1 169 ? -56.098 23.245 -33.990 1.00 26.79 792 PRO A CA 1
ATOM 1718 C C . PRO A 1 169 ? -56.914 23.609 -35.218 1.00 25.20 792 PRO A C 1
ATOM 1719 O O . PRO A 1 169 ? -57.987 24.209 -35.120 1.00 19.98 792 PRO A O 1
ATOM 1730 N N . ASP A 1 170 ? -56.387 23.240 -36.383 1.00 29.25 793 ASP A N 1
ATOM 1731 C CA . ASP A 1 170 ? -57.110 23.369 -37.646 1.00 30.31 793 ASP A CA 1
ATOM 1732 C C . ASP A 1 170 ? -57.988 22.157 -37.906 1.00 29.33 793 ASP A C 1
ATOM 1733 O O . ASP A 1 170 ? -58.089 21.675 -39.038 1.00 37.97 793 ASP A O 1
ATOM 1742 N N . TYR A 1 171 ? -58.635 21.643 -36.866 1.00 25.25 794 TYR A N 1
ATOM 1743 C CA . TYR A 1 171 ? -59.426 20.426 -36.978 1.00 28.25 794 TYR A CA 1
ATOM 1744 C C . TYR A 1 171 ? -60.307 20.313 -35.742 1.00 31.05 794 TYR A C 1
ATOM 1745 O O . TYR A 1 171 ? -60.170 21.078 -34.784 1.00 27.57 794 TYR A O 1
ATOM 1763 N N . SER A 1 172 ? -61.215 19.341 -35.780 1.00 36.83 795 SER A N 1
ATOM 1764 C CA . SER A 1 172 ? -62.057 19.001 -34.644 1.00 39.35 795 SER A CA 1
ATOM 1765 C C . SER A 1 172 ? -62.053 17.490 -34.463 1.00 39.15 795 SER A C 1
ATOM 1766 O O . SER A 1 172 ? -61.911 16.737 -35.430 1.00 39.25 795 SER A O 1
ATOM 1774 N N . VAL A 1 173 ? -62.200 17.051 -33.214 1.00 34.56 796 VAL A N 1
ATOM 1775 C CA . VAL A 1 173 ? -62.197 15.632 -32.876 1.00 34.17 796 VAL A CA 1
ATOM 1776 C C . VAL A 1 173 ? -63.415 15.354 -32.007 1.00 34.33 796 VAL A C 1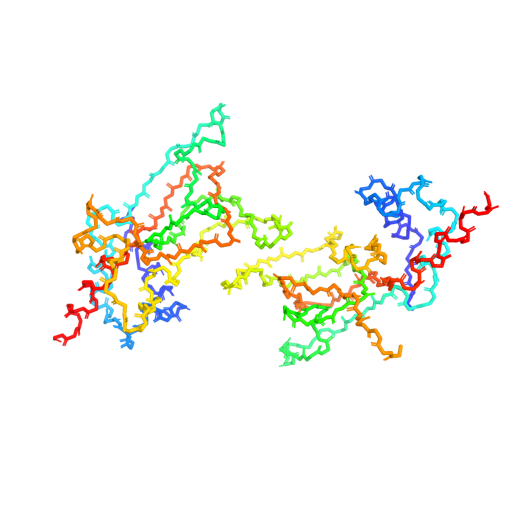
ATOM 1777 O O . VAL A 1 173 ? -63.520 15.876 -30.890 1.00 31.37 796 VAL A O 1
ATOM 1790 N N . ARG A 1 174 ? -64.325 14.527 -32.513 1.00 36.95 797 ARG A N 1
ATOM 1791 C CA . ARG A 1 174 ? -65.562 14.188 -31.828 1.00 42.17 797 ARG A CA 1
ATOM 1792 C C . ARG A 1 174 ? -65.587 12.693 -31.550 1.00 39.85 797 ARG A C 1
ATOM 1793 O O . ARG A 1 174 ? -65.105 11.894 -32.358 1.00 42.42 797 ARG A O 1
ATOM 1814 N N . ALA A 1 175 ? -66.140 12.322 -30.399 1.00 36.26 798 ALA A N 1
ATOM 1815 C CA . ALA A 1 175 ? -66.193 10.923 -30.004 1.00 34.36 798 ALA A CA 1
ATOM 1816 C C . ALA A 1 175 ? -67.351 10.225 -30.704 1.00 42.20 798 ALA A C 1
ATOM 1817 O O . ALA A 1 175 ? -68.484 10.717 -30.690 1.00 47.71 798 ALA A O 1
ATOM 1824 N N . LEU A 1 176 ? -67.057 9.084 -31.327 1.00 43.34 799 LEU A N 1
ATOM 1825 C CA . LEU A 1 176 ? -68.082 8.243 -31.929 1.00 41.76 799 LEU A CA 1
ATOM 1826 C C . LEU A 1 176 ? -68.477 7.075 -31.040 1.00 45.40 799 LEU A C 1
ATOM 1827 O O . LEU A 1 176 ? -69.524 6.462 -31.275 1.00 50.60 799 LEU A O 1
ATOM 1843 N N . SER A 1 177 ? -67.668 6.757 -30.035 1.00 42.96 800 SER A N 1
ATOM 1844 C CA . SER A 1 177 ? -67.932 5.643 -29.137 1.00 42.37 800 SER A CA 1
ATOM 1845 C C . SER A 1 177 ? -67.197 5.909 -27.831 1.00 39.61 800 SER A C 1
ATOM 1846 O O . SER A 1 177 ? -66.551 6.947 -27.659 1.00 40.88 800 SER A O 1
ATOM 1854 N N . ASP A 1 178 ? -67.299 4.959 -26.905 1.00 41.82 801 ASP A N 1
ATOM 1855 C CA . ASP A 1 178 ? -66.546 5.050 -25.663 1.00 42.13 801 ASP A CA 1
ATOM 1856 C C . ASP A 1 178 ? -65.071 5.263 -25.972 1.00 40.03 801 ASP A C 1
ATOM 1857 O O . ASP A 1 178 ? -64.509 4.621 -26.864 1.00 41.77 801 ASP A O 1
ATOM 1866 N N . LEU A 1 179 ? -64.448 6.182 -25.240 1.00 34.23 802 LEU A N 1
ATOM 1867 C CA . LEU A 1 179 ? -63.065 6.563 -25.485 1.00 34.56 802 LEU A CA 1
ATOM 1868 C C . LEU A 1 179 ? -62.226 6.331 -24.240 1.00 29.50 802 LEU A C 1
ATOM 1869 O O . LEU A 1 179 ? -62.637 6.670 -23.127 1.00 31.32 802 LEU A O 1
ATOM 1885 N N . GLN A 1 180 ? -61.050 5.746 -24.444 1.00 25.00 803 GLN A N 1
ATOM 1886 C CA . GLN A 1 180 ? -59.984 5.726 -23.452 1.00 24.97 803 GLN A CA 1
ATOM 1887 C C . GLN A 1 180 ? -58.763 6.344 -24.115 1.00 23.78 803 GLN A C 1
ATOM 1888 O O . GLN A 1 180 ? -58.356 5.908 -25.198 1.00 24.81 803 GLN A O 1
ATOM 1902 N N . PHE A 1 181 ? -58.200 7.372 -23.489 1.00 19.10 804 PHE A N 1
ATOM 1903 C CA . PHE A 1 181 ? -57.178 8.166 -24.150 1.00 20.94 804 PHE A CA 1
ATOM 1904 C C . PHE A 1 181 ? -56.276 8.825 -23.120 1.00 20.29 804 PHE A C 1
ATOM 1905 O O . PHE A 1 181 ? -56.604 8.910 -21.934 1.00 24.56 804 PHE A O 1
ATOM 1922 N N . VAL A 1 182 ? -55.137 9.302 -23.600 1.00 23.89 805 VAL A N 1
ATOM 1923 C CA . VAL A 1 182 ? -54.183 10.047 -22.791 1.00 20.42 805 VAL A CA 1
ATOM 1924 C C . VAL A 1 182 ? -54.450 11.530 -22.977 1.00 19.45 805 VAL A C 1
ATOM 1925 O O . VAL A 1 182 ? -54.851 11.981 -24.055 1.00 27.57 805 VAL A O 1
ATOM 1938 N N . LYS A 1 183 ? -54.234 12.299 -21.913 1.00 18.70 806 LYS A N 1
ATOM 1939 C CA . LYS A 1 183 ? -54.377 13.751 -21.961 1.00 17.34 806 LYS A CA 1
ATOM 1940 C C . LYS A 1 183 ? -53.231 14.354 -21.162 1.00 17.70 806 LYS A C 1
ATOM 1941 O O . LYS A 1 183 ? -53.177 14.202 -19.938 1.00 19.62 806 LYS A O 1
ATOM 1960 N N . ILE A 1 184 ? -52.318 15.030 -21.855 1.00 16.78 807 ILE A N 1
ATOM 1961 C CA . ILE A 1 184 ? -51.144 15.644 -21.243 1.00 17.32 807 ILE A CA 1
ATOM 1962 C C . ILE A 1 184 ? -51.154 17.122 -21.604 1.00 17.52 807 ILE A C 1
ATOM 1963 O O . ILE A 1 184 ? -51.133 17.477 -22.789 1.00 17.93 807 ILE A O 1
ATOM 1979 N N . SER A 1 185 ? -51.190 17.977 -20.588 1.00 20.83 808 SER A N 1
ATOM 1980 C CA . SER A 1 185 ? -51.187 19.413 -20.806 1.00 21.46 808 SER A CA 1
ATOM 1981 C C . SER A 1 185 ? -49.767 19.923 -21.019 1.00 20.53 808 SER A C 1
ATOM 1982 O O . SER A 1 185 ? -48.782 19.271 -20.662 1.00 21.99 808 SER A O 1
ATOM 1990 N N . ARG A 1 186 ? -49.672 21.118 -21.609 1.00 20.77 809 ARG A N 1
ATOM 1991 C CA . ARG A 1 186 ? -48.369 21.750 -21.784 1.00 22.20 809 ARG A CA 1
ATOM 1992 C C . ARG A 1 186 ? -47.636 21.868 -20.456 1.00 28.42 809 ARG A C 1
ATOM 1993 O O . ARG A 1 186 ? -46.425 21.634 -20.385 1.00 29.01 809 ARG A O 1
ATOM 2014 N N . GLN A 1 187 ? -48.355 22.225 -19.390 1.00 36.17 810 GLN A N 1
ATOM 2015 C CA . GLN A 1 187 ? -47.709 22.400 -18.095 1.00 41.61 810 GLN A CA 1
ATOM 2016 C C . GLN A 1 187 ? -47.191 21.072 -17.556 1.00 36.48 810 GLN A C 1
ATOM 2017 O O . GLN A 1 187 ? -46.063 20.996 -17.056 1.00 42.21 810 GLN A O 1
ATOM 2031 N N . GLN A 1 188 ? -47.997 20.013 -17.655 1.00 27.17 811 GLN A N 1
ATOM 2032 C CA . GLN A 1 188 ? -47.539 18.696 -17.225 1.00 22.18 811 GLN A CA 1
ATOM 2033 C C . GLN A 1 188 ? -46.324 18.249 -18.028 1.00 28.51 811 GLN A C 1
ATOM 2034 O O . GLN A 1 188 ? -45.402 17.631 -17.484 1.00 35.21 811 GLN A O 1
ATOM 2048 N N . TYR A 1 189 ? -46.307 18.552 -19.326 1.00 39.45 812 TYR A N 1
ATOM 2049 C CA . TYR A 1 189 ? -45.188 18.146 -20.169 1.00 23.14 812 TYR A CA 1
ATOM 2050 C C . TYR A 1 189 ? -43.927 18.928 -19.827 1.00 26.01 812 TYR A C 1
ATOM 2051 O O . TYR A 1 189 ? -42.841 18.350 -19.699 1.00 27.80 812 TYR A O 1
ATOM 2069 N N . GLN A 1 190 ? -44.050 20.249 -19.672 1.00 30.33 813 GLN A N 1
ATOM 2070 C CA . GLN A 1 190 ? -42.882 21.065 -19.355 1.00 29.08 813 GLN A CA 1
ATOM 2071 C C . GLN A 1 190 ? -42.289 20.675 -18.007 1.00 28.32 813 GLN A C 1
ATOM 2072 O O . GLN A 1 190 ? -41.064 20.680 -17.833 1.00 28.00 813 GLN A O 1
ATOM 2086 N N . ASN A 1 191 ? -43.140 20.331 -17.038 1.00 29.39 814 ASN A N 1
ATOM 2087 C CA . ASN A 1 191 ? -42.634 19.867 -15.752 1.00 32.60 814 ASN A CA 1
ATOM 2088 C C . ASN A 1 191 ? -41.922 18.530 -15.897 1.00 32.31 814 ASN A C 1
ATOM 2089 O O . ASN A 1 191 ? -40.907 18.284 -15.235 1.00 36.73 814 ASN A O 1
ATOM 2100 N N . ALA A 1 192 ? -42.430 17.659 -16.771 1.00 32.43 815 ALA A N 1
ATOM 2101 C CA . ALA A 1 192 ? -41.779 16.375 -16.995 1.00 27.85 815 ALA A CA 1
ATOM 2102 C C . ALA A 1 192 ? -40.389 16.564 -17.588 1.00 25.55 815 ALA A C 1
ATOM 2103 O O . ALA A 1 192 ? -39.455 15.830 -17.246 1.00 29.33 815 ALA A O 1
ATOM 2110 N N . LEU A 1 193 ? -40.230 17.549 -18.475 1.00 20.89 816 LEU A N 1
ATOM 2111 C CA . LEU A 1 193 ? -38.911 17.826 -19.032 1.00 23.61 816 LEU A CA 1
ATOM 2112 C C . LEU A 1 193 ? -37.944 18.268 -17.942 1.00 30.01 816 LEU A C 1
ATOM 2113 O O . LEU A 1 193 ? -36.828 17.747 -17.839 1.00 36.67 816 LEU A O 1
ATOM 2129 N N . MET A 1 194 ? -38.360 19.226 -17.109 1.00 30.93 817 MET A N 1
ATOM 2130 C CA . MET A 1 194 ? -37.483 19.692 -16.042 1.00 27.37 817 MET A CA 1
ATOM 2131 C C . MET A 1 194 ? -37.094 18.552 -15.113 1.00 24.51 817 MET A C 1
ATOM 2132 O O . MET A 1 194 ? -35.929 18.435 -14.718 1.00 30.35 817 MET A O 1
ATOM 2146 N N . ALA A 1 195 ? -38.052 17.693 -14.761 1.00 26.96 818 ALA A N 1
ATOM 2147 C CA . ALA A 1 195 ? -37.744 16.567 -13.887 1.00 32.48 818 ALA A CA 1
ATOM 2148 C C . ALA A 1 195 ? -36.704 15.659 -14.526 1.00 44.11 818 ALA A C 1
ATOM 2149 O O . ALA A 1 195 ? -35.739 15.242 -13.874 1.00 53.36 818 ALA A O 1
ATOM 2156 N N . SER A 1 196 ? -36.883 15.341 -15.808 1.00 48.21 819 SER A N 1
ATOM 2157 C CA . SER A 1 196 ? -35.918 14.507 -16.510 1.00 51.76 819 SER A CA 1
ATOM 2158 C C . SER A 1 196 ? -34.650 15.265 -16.872 1.00 51.93 819 SER A C 1
ATOM 2159 O O . SER A 1 196 ? -33.635 14.632 -17.183 1.00 53.83 819 SER A O 1
ATOM 2167 N N . ARG A 1 197 ? -34.683 16.597 -16.837 1.00 49.90 820 ARG A N 1
ATOM 2168 C CA . ARG A 1 197 ? -33.507 17.396 -17.157 1.00 54.73 820 ARG A CA 1
ATOM 2169 C C . ARG A 1 197 ? -32.457 17.375 -16.055 1.00 57.65 820 ARG A C 1
ATOM 2170 O O . ARG A 1 197 ? -31.391 17.976 -16.234 1.00 58.54 820 ARG A O 1
ATOM 2191 N N . MET A 1 198 ? -32.726 16.711 -14.928 1.00 58.54 821 MET A N 1
ATOM 2192 C CA . MET A 1 198 ? -31.783 16.654 -13.820 1.00 62.81 821 MET A CA 1
ATOM 2193 C C . MET A 1 198 ? -31.451 15.242 -13.355 1.00 72.47 821 MET A C 1
ATOM 2194 O O . MET A 1 198 ? -30.501 15.083 -12.580 1.00 74.76 821 MET A O 1
ATOM 2208 N N . ASP A 1 199 ? -32.184 14.222 -13.794 1.00 73.78 822 ASP A N 1
ATOM 2209 C CA . ASP A 1 199 ? -31.900 12.847 -13.391 1.00 68.13 822 ASP A CA 1
ATOM 2210 C C . ASP A 1 199 ? -30.965 12.166 -14.387 1.00 62.43 822 ASP A C 1
ATOM 2211 O O . ASP A 1 199 ? -30.427 12.811 -15.288 1.00 61.27 822 ASP A O 1
ATOM 2220 N N . ILE B 1 41 ? -69.782 2.158 -65.660 1.00 85.21 620 ILE B N 1
ATOM 2221 C CA . ILE B 1 41 ? -70.878 3.101 -65.841 1.00 86.72 620 ILE B CA 1
ATOM 2222 C C . ILE B 1 41 ? -72.218 2.369 -65.768 1.00 91.14 620 ILE B C 1
ATOM 2223 O O . ILE B 1 41 ? -73.103 2.594 -66.594 1.00 92.40 620 ILE B O 1
ATOM 2239 N N . SER B 1 42 ? -72.365 1.496 -64.773 1.00 92.23 621 SER B N 1
ATOM 2240 C CA . SER B 1 42 ? -73.572 0.694 -64.662 1.00 93.65 621 SER B CA 1
ATOM 2241 C C . SER B 1 42 ? -74.758 1.560 -64.233 1.00 95.83 621 SER B C 1
ATOM 2242 O O . SER B 1 42 ? -74.588 2.534 -63.495 1.00 95.36 621 SER B O 1
ATOM 2250 N N . PRO B 1 43 ? -75.974 1.220 -64.674 1.00 98.68 622 PRO B N 1
ATOM 2251 C CA . PRO B 1 43 ? -77.146 1.990 -64.222 1.00 98.16 622 PRO B CA 1
ATOM 2252 C C . PRO B 1 43 ? -77.339 1.972 -62.717 1.00 98.44 622 PRO B C 1
ATOM 2253 O O . PRO B 1 43 ? -77.809 2.967 -62.151 1.00 98.63 622 PRO B O 1
ATOM 2264 N N . GLN B 1 44 ? -76.997 0.869 -62.048 1.00 98.42 623 GLN B N 1
ATOM 2265 C CA . GLN B 1 44 ? -77.172 0.797 -60.601 1.00 99.86 623 GLN B CA 1
ATOM 2266 C C . GLN B 1 44 ? -76.302 1.826 -59.891 1.00 98.98 623 GLN B C 1
ATOM 2267 O O . GLN B 1 44 ? -76.779 2.575 -59.031 1.00 98.75 623 GLN B O 1
ATOM 2271 N N . LEU B 1 45 ? -75.015 1.880 -60.243 1.00 96.09 624 LEU B N 1
ATOM 2272 C CA . LEU B 1 45 ? -74.109 2.826 -59.598 1.00 90.46 624 LEU B CA 1
ATOM 2273 C C . LEU B 1 45 ? -74.520 4.267 -59.875 1.00 90.38 624 LEU B C 1
ATOM 2274 O O . LEU B 1 45 ? -74.447 5.121 -58.984 1.00 89.75 624 LEU B O 1
ATOM 2290 N N . LEU B 1 46 ? -74.956 4.556 -61.103 1.00 86.26 625 LEU B N 1
ATOM 2291 C CA . LEU B 1 46 ? -75.333 5.922 -61.449 1.00 82.77 625 LEU B CA 1
ATOM 2292 C C . LEU B 1 46 ? -76.472 6.421 -60.570 1.00 82.92 625 LEU B C 1
ATOM 2293 O O . LEU B 1 46 ? -76.490 7.591 -60.168 1.00 81.44 625 LEU B O 1
ATOM 2309 N N . LEU B 1 47 ? -77.432 5.550 -60.257 1.00 86.36 626 LEU B N 1
ATOM 2310 C CA . LEU B 1 47 ? -78.537 5.950 -59.393 1.00 88.39 626 LEU B CA 1
ATOM 2311 C C . LEU B 1 47 ? -78.061 6.182 -57.964 1.00 82.44 626 LEU B C 1
ATOM 2312 O O . LEU B 1 47 ? -78.514 7.119 -57.297 1.00 79.63 626 LEU B O 1
ATOM 2328 N N . ALA B 1 48 ? -77.152 5.334 -57.476 1.00 79.95 627 ALA B N 1
ATOM 2329 C CA . ALA B 1 48 ? -76.655 5.478 -56.112 1.00 77.96 627 ALA B CA 1
ATOM 2330 C C . ALA B 1 48 ? -75.987 6.833 -55.914 1.00 73.49 627 ALA B C 1
ATOM 2331 O O . ALA B 1 48 ? -76.303 7.564 -54.968 1.00 70.60 627 ALA B O 1
ATOM 2338 N N . MET B 1 49 ? -75.054 7.185 -56.801 1.00 74.54 628 MET B N 1
ATOM 2339 C CA . MET B 1 49 ? -74.381 8.474 -56.689 1.00 73.01 628 MET B CA 1
ATOM 2340 C C . MET B 1 49 ? -75.369 9.621 -56.854 1.00 71.77 628 MET B C 1
ATOM 2341 O O . MET B 1 49 ? -75.243 10.659 -56.195 1.00 75.35 628 MET B O 1
ATOM 2355 N N . HIS B 1 50 ? -76.362 9.451 -57.728 1.00 66.72 629 HIS B N 1
ATOM 2356 C CA . HIS B 1 50 ? -77.384 10.479 -57.890 1.00 70.12 629 HIS B CA 1
ATOM 2357 C C . HIS B 1 50 ? -78.129 10.704 -56.582 1.00 74.57 629 HIS B C 1
ATOM 2358 O O . HIS B 1 50 ? -78.287 11.845 -56.130 1.00 76.74 629 HIS B O 1
ATOM 2372 N N . ARG B 1 51 ? -78.588 9.621 -55.950 1.00 81.95 630 ARG B N 1
ATOM 2373 C CA . ARG B 1 51 ? -79.294 9.748 -54.680 1.00 70.45 630 ARG B CA 1
ATOM 2374 C C . ARG B 1 51 ? -78.389 10.345 -53.611 1.00 65.33 630 ARG B C 1
ATOM 2375 O O . ARG B 1 51 ? -78.839 11.140 -52.777 1.00 65.96 630 ARG B O 1
ATOM 2379 N N . PHE B 1 52 ? -77.107 9.972 -53.617 1.00 60.03 631 PHE B N 1
ATOM 2380 C CA . PHE B 1 52 ? -76.179 10.480 -52.611 1.00 56.75 631 PHE B CA 1
ATOM 2381 C C . PHE B 1 52 ? -76.020 11.990 -52.724 1.00 55.85 631 PHE B C 1
ATOM 2382 O O . PHE B 1 52 ? -76.192 12.720 -51.741 1.00 57.33 631 PHE B O 1
ATOM 2399 N N . LEU B 1 53 ? -75.682 12.478 -53.919 1.00 55.99 632 LEU B N 1
ATOM 2400 C CA . LEU B 1 53 ? -75.496 13.913 -54.108 1.00 54.64 632 LEU B CA 1
ATOM 2401 C C . LEU B 1 53 ? -76.777 14.676 -53.796 1.00 55.25 632 LEU B C 1
ATOM 2402 O O . LEU B 1 53 ? -76.755 15.690 -53.089 1.00 57.76 632 LEU B O 1
ATOM 2418 N N . ALA B 1 54 ? -77.911 14.199 -54.314 1.00 55.78 633 ALA B N 1
ATOM 2419 C CA . ALA B 1 54 ? -79.169 14.913 -54.134 1.00 60.21 633 ALA B CA 1
ATOM 2420 C C . ALA B 1 54 ? -79.589 14.992 -52.672 1.00 64.49 633 ALA B C 1
ATOM 2421 O O . ALA B 1 54 ? -80.338 15.905 -52.306 1.00 63.52 633 ALA B O 1
ATOM 2428 N N . THR B 1 55 ? -79.128 14.065 -51.831 1.00 73.30 634 THR B N 1
ATOM 2429 C CA . THR B 1 55 ? -79.529 14.019 -50.430 1.00 70.04 634 THR B CA 1
ATOM 2430 C C . THR B 1 55 ? -78.433 14.432 -49.459 1.00 65.12 634 THR B C 1
ATOM 2431 O O . THR B 1 55 ? -78.741 15.027 -48.424 1.00 62.98 634 THR B O 1
ATOM 2442 N N . GLU B 1 56 ? -77.170 14.135 -49.761 1.00 66.85 635 GLU B N 1
ATOM 2443 C CA . GLU B 1 56 ? -76.065 14.410 -48.849 1.00 70.82 635 GLU B CA 1
ATOM 2444 C C . GLU B 1 56 ? -75.373 15.738 -49.125 1.00 70.47 635 GLU B C 1
ATOM 2445 O O . GLU B 1 56 ? -74.992 16.437 -48.181 1.00 70.39 635 GLU B O 1
ATOM 2449 N N . VAL B 1 57 ? -75.202 16.106 -50.391 1.00 69.94 636 VAL B N 1
ATOM 2450 C CA . VAL B 1 57 ? -74.523 17.341 -50.767 1.00 65.89 636 VAL B CA 1
ATOM 2451 C C . VAL B 1 57 ? -75.584 18.364 -51.144 1.00 65.91 636 VAL B C 1
ATOM 2452 O O . VAL B 1 57 ? -76.319 18.175 -52.120 1.00 70.85 636 VAL B O 1
ATOM 2465 N N . GLU B 1 58 ? -75.665 19.454 -50.378 1.00 73.33 637 GLU B N 1
ATOM 2466 C CA . GLU B 1 58 ? -76.690 20.457 -50.645 1.00 75.56 637 GLU B CA 1
ATOM 2467 C C . GLU B 1 58 ? -76.472 21.138 -51.988 1.00 69.38 637 GLU B C 1
ATOM 2468 O O . GLU B 1 58 ? -77.438 21.594 -52.612 1.00 70.30 637 GLU B O 1
ATOM 2480 N N . ALA B 1 59 ? -75.221 21.219 -52.449 1.00 61.16 638 ALA B N 1
ATOM 2481 C CA . ALA B 1 59 ? -74.947 21.849 -53.736 1.00 54.33 638 ALA B CA 1
ATOM 2482 C C . ALA B 1 59 ? -75.757 21.208 -54.852 1.00 51.19 638 ALA B C 1
ATOM 2483 O O . ALA B 1 59 ? -76.116 21.881 -55.825 1.00 50.58 638 ALA B O 1
ATOM 2490 N N . PHE B 1 60 ? -76.054 19.913 -54.730 1.00 49.60 639 PHE B N 1
ATOM 2491 C CA . PHE B 1 60 ? -76.867 19.195 -55.701 1.00 49.36 639 PHE B CA 1
ATOM 2492 C C . PHE B 1 60 ? -78.245 18.855 -55.142 1.00 52.97 639 PHE B C 1
ATOM 2493 O O . PHE B 1 60 ? -78.927 17.969 -55.668 1.00 45.26 639 PHE B O 1
ATOM 2510 N N . SER B 1 61 ? -78.662 19.544 -54.082 1.00 56.93 640 SER B N 1
ATOM 2511 C CA . SER B 1 61 ? -79.970 19.314 -53.498 1.00 65.57 640 SER B CA 1
ATOM 2512 C C . SER B 1 61 ? -81.071 19.706 -54.483 1.00 77.58 640 SER B C 1
ATOM 2513 O O . SER B 1 61 ? -80.873 20.582 -55.329 1.00 85.78 640 SER B O 1
ATOM 2521 N N . PRO B 1 62 ? -82.243 19.069 -54.398 1.00 75.89 641 PRO B N 1
ATOM 2522 C CA . PRO B 1 62 ? -83.361 19.487 -55.260 1.00 71.11 641 PRO B CA 1
ATOM 2523 C C . PRO B 1 62 ? -83.698 20.960 -55.133 1.00 66.64 641 PRO B C 1
ATOM 2524 O O . PRO B 1 62 ? -84.281 21.530 -56.064 1.00 65.59 641 PRO B O 1
ATOM 2535 N N . SER B 1 63 ? -83.351 21.597 -54.013 1.00 67.92 642 SER B N 1
ATOM 2536 C CA . SER B 1 63 ? -83.587 23.030 -53.872 1.00 71.35 642 SER B CA 1
ATOM 2537 C C . SER B 1 63 ? -82.724 23.827 -54.841 1.00 72.73 642 SER B C 1
ATOM 2538 O O . SER B 1 63 ? -83.196 24.792 -55.453 1.00 73.30 642 SER B O 1
ATOM 2546 N N . GLN B 1 64 ? -81.458 23.439 -54.991 1.00 69.63 643 GLN B N 1
ATOM 2547 C CA . GLN B 1 64 ? -80.534 24.127 -55.884 1.00 64.82 643 GLN B CA 1
ATOM 2548 C C . GLN B 1 64 ? -80.614 23.606 -57.314 1.00 66.12 643 GLN B C 1
ATOM 2549 O O . GLN B 1 64 ? -80.490 24.386 -58.265 1.00 64.25 643 GLN B O 1
ATOM 2563 N N . MET B 1 65 ? -80.814 22.301 -57.484 1.00 66.96 644 MET B N 1
ATOM 2564 C CA . MET B 1 65 ? -80.746 21.673 -58.799 1.00 67.40 644 MET B CA 1
ATOM 2565 C C . MET B 1 65 ? -81.767 20.548 -58.856 1.00 70.57 644 MET B C 1
ATOM 2566 O O . MET B 1 65 ? -81.718 19.626 -58.037 1.00 77.62 644 MET B O 1
ATOM 2580 N N . SER B 1 66 ? -82.679 20.617 -59.823 1.00 72.78 645 SER B N 1
ATOM 2581 C CA . SER B 1 66 ? -83.680 19.572 -59.979 1.00 70.30 645 SER B CA 1
ATOM 2582 C C . SER B 1 66 ? -83.008 18.232 -60.248 1.00 70.18 645 SER B C 1
ATOM 2583 O O . SER B 1 66 ? -81.939 18.156 -60.860 1.00 66.58 645 SER B O 1
ATOM 2591 N N . GLU B 1 67 ? -83.648 17.160 -59.777 1.00 86.45 646 GLU B N 1
ATOM 2592 C CA . GLU B 1 67 ? -83.072 15.830 -59.938 1.00 79.26 646 GLU B CA 1
ATOM 2593 C C . GLU B 1 67 ? -82.951 15.445 -61.407 1.00 76.13 646 GLU B C 1
ATOM 2594 O O . GLU B 1 67 ? -82.041 14.696 -61.778 1.00 75.48 646 GLU B O 1
ATOM 2606 N N . LYS B 1 68 ? -83.845 15.953 -62.258 1.00 76.51 647 LYS B N 1
ATOM 2607 C CA . LYS B 1 68 ? -83.751 15.669 -63.686 1.00 73.98 647 LYS B CA 1
ATOM 2608 C C . LYS B 1 68 ? -82.468 16.248 -64.272 1.00 70.93 647 LYS B C 1
ATOM 2609 O O . LYS B 1 68 ? -81.755 15.575 -65.027 1.00 70.31 647 LYS B O 1
ATOM 2613 N N . ILE B 1 69 ? -82.154 17.498 -63.927 1.00 65.89 648 ILE B N 1
ATOM 2614 C CA . ILE B 1 69 ? -80.948 18.132 -64.449 1.00 60.08 648 ILE B CA 1
ATOM 2615 C C . ILE B 1 69 ? -79.705 17.453 -63.892 1.00 53.08 648 ILE B C 1
ATOM 2616 O O . ILE B 1 69 ? -78.727 17.231 -64.616 1.00 57.20 648 ILE B O 1
ATOM 2632 N N . LEU B 1 70 ? -79.717 17.117 -62.601 1.00 56.22 649 LEU B N 1
ATOM 2633 C CA . LEU B 1 70 ? -78.566 16.452 -61.998 1.00 57.10 649 LEU B CA 1
ATOM 2634 C C . LEU B 1 70 ? -78.181 15.208 -62.788 1.00 60.74 649 LEU B C 1
ATOM 2635 O O . LEU B 1 70 ? -77.009 15.007 -63.121 1.00 58.73 649 LEU B O 1
ATOM 2651 N N . LEU B 1 71 ? -79.163 14.358 -63.099 1.00 64.38 650 LEU B N 1
ATOM 2652 C CA . LEU B 1 71 ? -78.877 13.145 -63.859 1.00 64.33 650 LEU B CA 1
ATOM 2653 C C . LEU B 1 71 ? -78.274 13.475 -65.219 1.00 62.01 650 LEU B C 1
ATOM 2654 O O . LEU B 1 71 ? -77.331 12.812 -65.666 1.00 54.30 650 LEU B O 1
ATOM 2670 N N . ARG B 1 72 ? -78.807 14.495 -65.893 1.00 55.61 651 ARG B N 1
ATOM 2671 C CA . ARG B 1 72 ? -78.240 14.909 -67.171 1.00 55.38 651 ARG B CA 1
ATOM 2672 C C . ARG B 1 72 ? -76.802 15.384 -67.001 1.00 63.80 651 ARG B C 1
ATOM 2673 O O . ARG B 1 72 ? -75.936 15.077 -67.828 1.00 64.47 651 ARG B O 1
ATOM 2694 N N . LEU B 1 73 ? -76.530 16.132 -65.929 1.00 50.28 652 LEU B N 1
ATOM 2695 C CA . LEU B 1 73 ? -75.174 16.612 -65.680 1.00 47.39 652 LEU B CA 1
ATOM 2696 C C . LEU B 1 73 ? -74.204 15.454 -65.479 1.00 58.05 652 LEU B C 1
ATOM 2697 O O . LEU B 1 73 ? -73.058 15.507 -65.939 1.00 45.09 652 LEU B O 1
ATOM 2713 N N . LEU B 1 74 ? -74.644 14.396 -64.794 1.00 60.19 653 LEU B N 1
ATOM 2714 C CA . LEU B 1 74 ? -73.761 13.262 -64.541 1.00 62.17 653 LEU B CA 1
ATOM 2715 C C . LEU B 1 74 ? -73.485 12.482 -65.820 1.00 65.70 653 LEU B C 1
ATOM 2716 O O . LEU B 1 74 ? -72.364 12.004 -66.032 1.00 58.61 653 LEU B O 1
ATOM 2732 N N . LYS B 1 75 ? -74.489 12.345 -66.686 1.00 75.19 654 LYS B N 1
ATOM 2733 C CA . LYS B 1 75 ? -74.302 11.683 -67.971 1.00 75.89 654 LYS B CA 1
ATOM 2734 C C . LYS B 1 75 ? -73.623 12.575 -69.001 1.00 74.42 654 LYS B C 1
ATOM 2735 O O . LYS B 1 75 ? -73.332 12.104 -70.106 1.00 77.60 654 LYS B O 1
ATOM 2754 N N . HIS B 1 76 ? -73.372 13.837 -68.674 1.00 69.81 655 HIS B N 1
ATOM 2755 C CA . HIS B 1 76 ? -72.648 14.710 -69.584 1.00 69.58 655 HIS B CA 1
ATOM 2756 C C . HIS B 1 76 ? -71.270 14.116 -69.870 1.00 68.63 655 HIS B C 1
ATOM 2757 O O . HIS B 1 76 ? -70.668 13.497 -68.983 1.00 66.70 655 HIS B O 1
ATOM 2771 N N . PRO B 1 77 ? -70.742 14.268 -71.085 1.00 69.47 656 PRO B N 1
ATOM 2772 C CA . PRO B 1 77 ? -69.437 13.671 -71.392 1.00 73.43 656 PRO B CA 1
ATOM 2773 C C . PRO B 1 77 ? -68.322 14.247 -70.529 1.00 75.18 656 PRO B C 1
ATOM 2774 O O . PRO B 1 77 ? -68.271 15.449 -70.260 1.00 73.73 656 PRO B O 1
ATOM 2785 N N . ASN B 1 78 ? -67.421 13.362 -70.101 1.00 82.16 657 ASN B N 1
ATOM 2786 C CA . ASN B 1 78 ? -66.225 13.665 -69.319 1.00 81.34 657 ASN B CA 1
ATOM 2787 C C . ASN B 1 78 ? -66.531 14.094 -67.888 1.00 74.34 657 ASN B C 1
ATOM 2788 O O . ASN B 1 78 ? -65.594 14.408 -67.144 1.00 71.74 657 ASN B O 1
ATOM 2799 N N . VAL B 1 79 ? -67.797 14.108 -67.466 1.00 64.98 658 VAL B N 1
ATOM 2800 C CA . VAL B 1 79 ? -68.090 14.323 -66.053 1.00 51.20 658 VAL B CA 1
ATOM 2801 C C . VAL B 1 79 ? -67.667 13.107 -65.240 1.00 52.21 658 VAL B C 1
ATOM 2802 O O . VAL B 1 79 ? -67.119 13.239 -64.139 1.00 54.67 658 VAL B O 1
ATOM 2815 N N . ILE B 1 80 ? -67.910 11.910 -65.765 1.00 70.19 659 ILE B N 1
ATOM 2816 C CA . ILE B 1 80 ? -67.403 10.673 -65.183 1.00 56.11 659 ILE B CA 1
ATOM 2817 C C . ILE B 1 80 ? -66.109 10.317 -65.898 1.00 54.63 659 ILE B C 1
ATOM 2818 O O . ILE B 1 80 ? -66.078 10.222 -67.132 1.00 59.01 659 ILE B O 1
ATOM 2834 N N . GLN B 1 81 ? -65.039 10.125 -65.130 1.00 48.17 660 GLN B N 1
ATOM 2835 C CA . GLN B 1 81 ? -63.716 9.884 -65.683 1.00 45.12 660 GLN B CA 1
ATOM 2836 C C . GLN B 1 81 ? -63.059 8.715 -64.963 1.00 51.68 660 GLN B C 1
ATOM 2837 O O . GLN B 1 81 ? -63.485 8.301 -63.881 1.00 49.73 660 GLN B O 1
ATOM 2851 N N . GLU B 1 82 ? -62.015 8.182 -65.589 1.00 61.36 661 GLU B N 1
ATOM 2852 C CA . GLU B 1 82 ? -61.212 7.107 -65.028 1.00 68.21 661 GLU B CA 1
ATOM 2853 C C . GLU B 1 82 ? -59.749 7.532 -64.988 1.00 73.34 661 GLU B C 1
ATOM 2854 O O . GLU B 1 82 ? -59.352 8.540 -65.579 1.00 70.45 661 GLU B O 1
ATOM 2866 N N . LEU B 1 83 ? -58.942 6.744 -64.280 1.00 82.58 662 LEU B N 1
ATOM 2867 C CA . LEU B 1 83 ? -57.524 7.056 -64.116 1.00 95.77 662 LEU B CA 1
ATOM 2868 C C . LEU B 1 83 ? -56.782 5.762 -63.826 1.00 95.13 662 LEU B C 1
ATOM 2869 O O . LEU B 1 83 ? -57.028 5.128 -62.795 1.00 86.75 662 LEU B O 1
ATOM 2885 N N . LYS B 1 84 ? -55.881 5.370 -64.725 1.00 110.46 663 LYS B N 1
ATOM 2886 C CA . LYS B 1 84 ? -55.101 4.155 -64.538 1.00 129.50 663 LYS B CA 1
ATOM 2887 C C . LYS B 1 84 ? -53.909 4.435 -63.631 1.00 139.30 663 LYS B C 1
ATOM 2888 O O . LYS B 1 84 ? -53.163 5.394 -63.850 1.00 136.40 663 LYS B O 1
ATOM 2892 N N . TYR B 1 85 ? -53.732 3.594 -62.615 1.00 150.35 664 TYR B N 1
ATOM 2893 C CA . TYR B 1 85 ? -52.677 3.783 -61.629 1.00 157.34 664 TYR B CA 1
ATOM 2894 C C . TYR B 1 85 ? -51.437 2.987 -62.011 1.00 162.44 664 TYR B C 1
ATOM 2895 O O . TYR B 1 85 ? -51.533 1.857 -62.499 1.00 148.27 664 TYR B O 1
ATOM 2913 N N . ASP B 1 86 ? -50.271 3.588 -61.784 1.00 174.69 665 ASP B N 1
ATOM 2914 C CA . ASP B 1 86 ? -48.983 2.965 -62.075 1.00 197.04 665 ASP B CA 1
ATOM 2915 C C . ASP B 1 86 ? -48.178 2.925 -60.783 1.00 227.92 665 ASP B C 1
ATOM 2916 O O . ASP B 1 86 ? -47.721 3.966 -60.298 1.00 239.04 665 ASP B O 1
ATOM 2925 N N . GLU B 1 87 ? -48.006 1.723 -60.227 1.00 248.23 666 GLU B N 1
ATOM 2926 C CA . GLU B 1 87 ? -47.244 1.582 -58.991 1.00 272.78 666 GLU B CA 1
ATOM 2927 C C . GLU B 1 87 ? -45.812 2.072 -59.154 1.00 279.17 666 GLU B C 1
ATOM 2928 O O . GLU B 1 87 ? -45.197 2.529 -58.183 1.00 294.93 666 GLU B O 1
ATOM 2932 N N . LYS B 1 88 ? -45.264 1.989 -60.368 1.00 266.82 667 LYS B N 1
ATOM 2933 C CA . LYS B 1 88 ? -43.886 2.413 -60.592 1.00 249.59 667 LYS B CA 1
ATOM 2934 C C . LYS B 1 88 ? -43.751 3.930 -60.543 1.00 214.54 667 LYS B C 1
ATOM 2935 O O . LYS B 1 88 ? -42.821 4.454 -59.920 1.00 206.33 667 LYS B O 1
ATOM 2939 N N . ASN B 1 89 ? -44.663 4.649 -61.187 1.00 194.37 668 ASN B N 1
ATOM 2940 C CA . ASN B 1 89 ? -44.602 6.111 -61.252 1.00 182.53 668 ASN B CA 1
ATOM 2941 C C . ASN B 1 89 ? -45.575 6.755 -60.270 1.00 156.73 668 ASN B C 1
ATOM 2942 O O . ASN B 1 89 ? -46.340 7.652 -60.621 1.00 142.05 668 ASN B O 1
ATOM 2953 N N . LYS B 1 90 ? -45.556 6.299 -59.020 1.00 138.94 669 LYS B N 1
ATOM 2954 C CA . LYS B 1 90 ? -46.431 6.864 -58.007 1.00 126.50 669 LYS B CA 1
ATOM 2955 C C . LYS B 1 90 ? -46.080 8.333 -57.770 1.00 124.07 669 LYS B C 1
ATOM 2956 O O . LYS B 1 90 ? -45.045 8.837 -58.210 1.00 120.54 669 LYS B O 1
ATOM 2960 N N . LYS B 1 91 ? -46.969 9.024 -57.057 1.00 129.00 670 LYS B N 1
ATOM 2961 C CA . LYS B 1 91 ? -46.784 10.439 -56.742 1.00 138.64 670 LYS B CA 1
ATOM 2962 C C . LYS B 1 91 ? -46.566 11.271 -58.002 1.00 147.61 670 LYS B C 1
ATOM 2963 O O . LYS B 1 91 ? -45.843 12.270 -57.984 1.00 149.22 670 LYS B O 1
ATOM 2967 N N . ALA B 1 92 ? -47.184 10.862 -59.104 1.00 145.40 671 ALA B N 1
ATOM 2968 C CA . ALA B 1 92 ? -47.072 11.583 -60.359 1.00 144.55 671 ALA B CA 1
ATOM 2969 C C . ALA B 1 92 ? -48.079 12.727 -60.404 1.00 133.59 671 ALA B C 1
ATOM 2970 O O . ALA B 1 92 ? -49.105 12.690 -59.720 1.00 131.03 671 ALA B O 1
ATOM 2977 N N . PRO B 1 93 ? -47.815 13.762 -61.206 1.00 114.46 672 PRO B N 1
ATOM 2978 C CA . PRO B 1 93 ? -48.771 14.879 -61.272 1.00 105.88 672 PRO B CA 1
ATOM 2979 C C . PRO B 1 93 ? -50.118 14.479 -61.843 1.00 101.10 672 PRO B C 1
ATOM 2980 O O . PRO B 1 93 ? -51.135 15.095 -61.498 1.00 91.35 672 PRO B O 1
ATOM 2991 N N . GLU B 1 94 ? -50.161 13.465 -62.710 1.00 97.57 673 GLU B N 1
ATOM 2992 C CA . GLU B 1 94 ? -51.427 12.9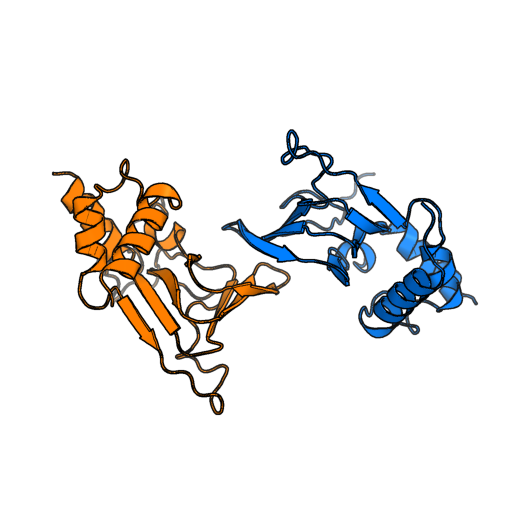92 -63.254 1.00 93.33 673 GLU B CA 1
ATOM 2993 C C . GLU B 1 94 ? -52.265 12.249 -62.222 1.00 87.80 673 GLU B C 1
ATOM 2994 O O . GLU B 1 94 ? -53.439 11.969 -62.489 1.00 89.81 673 GLU B O 1
ATOM 2998 N N . TYR B 1 95 ? -51.694 11.924 -61.062 1.00 80.48 674 TYR B N 1
ATOM 2999 C CA . TYR B 1 95 ? -52.398 11.206 -60.007 1.00 72.78 674 TYR B CA 1
ATOM 3000 C C . TYR B 1 95 ? -52.769 12.104 -58.833 1.00 62.70 674 TYR B C 1
ATOM 3001 O O . TYR B 1 95 ? -53.154 11.594 -57.776 1.00 60.60 674 TYR B O 1
ATOM 3019 N N . TYR B 1 96 ? -52.662 13.422 -58.988 1.00 55.38 675 TYR B N 1
ATOM 3020 C CA . TYR B 1 96 ? -53.054 14.373 -57.953 1.00 46.63 675 TYR B CA 1
ATOM 3021 C C . TYR B 1 96 ? -54.358 15.033 -58.382 1.00 40.64 675 TYR B C 1
ATOM 3022 O O . TYR B 1 96 ? -54.363 15.890 -59.273 1.00 37.39 675 TYR B O 1
ATOM 3040 N N . LEU B 1 97 ? -55.462 14.634 -57.747 1.00 38.34 676 LEU B N 1
ATOM 3041 C CA . LEU B 1 97 ? -56.740 15.285 -58.009 1.00 36.04 676 LEU B CA 1
ATOM 3042 C C . LEU B 1 97 ? -56.786 16.676 -57.393 1.00 34.50 676 LEU B C 1
ATOM 3043 O O . LEU B 1 97 ? -57.484 17.558 -57.905 1.00 38.60 676 LEU B O 1
ATOM 3059 N N . TYR B 1 98 ? -56.060 16.888 -56.298 1.00 27.77 677 TYR B N 1
ATOM 3060 C CA . TYR B 1 98 ? -55.977 18.192 -55.662 1.00 25.02 677 TYR B CA 1
ATOM 3061 C C . TYR B 1 98 ? -54.588 18.345 -55.063 1.00 26.16 677 TYR B C 1
ATOM 3062 O O . TYR B 1 98 ? -54.016 17.380 -54.548 1.00 27.27 677 TYR B O 1
ATOM 3080 N N . GLN B 1 99 ? -54.051 19.559 -55.140 1.00 30.56 678 GLN B N 1
ATOM 3081 C CA . GLN B 1 99 ? -52.740 19.875 -54.595 1.00 31.61 678 GLN 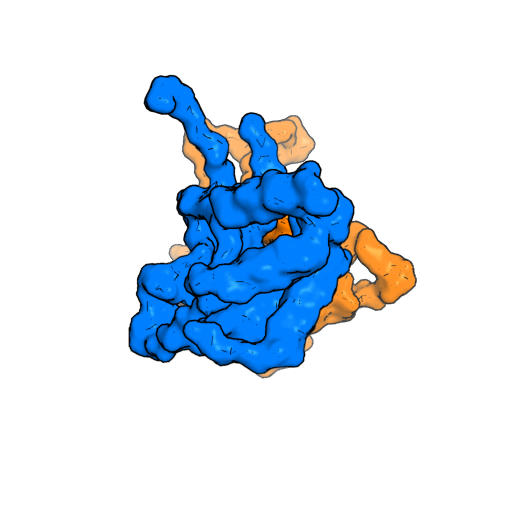B CA 1
ATOM 3082 C C . GLN B 1 99 ? -52.840 21.091 -53.689 1.00 43.02 678 GLN B C 1
ATOM 3083 O O . GLN B 1 99 ? -53.501 22.078 -54.026 1.00 44.13 678 GLN B O 1
ATOM 3097 N N . ARG B 1 100 ? -52.185 21.005 -52.534 1.00 51.20 679 ARG B N 1
ATOM 3098 C CA . ARG B 1 100 ? -52.226 22.084 -51.558 1.00 54.50 679 ARG B CA 1
ATOM 3099 C C . ARG B 1 100 ? -51.757 23.393 -52.181 1.00 44.98 679 ARG B C 1
ATOM 3100 O O . ARG B 1 100 ? -50.784 23.429 -52.938 1.00 42.49 679 ARG B O 1
ATOM 3121 N N . ASN B 1 101 ? -52.470 24.473 -51.863 1.00 41.35 680 ASN B N 1
ATOM 3122 C CA . ASN B 1 101 ? -52.116 25.813 -52.328 1.00 44.79 680 ASN B CA 1
ATOM 3123 C C . ASN B 1 101 ? -52.022 25.877 -53.850 1.00 45.33 680 ASN B C 1
ATOM 3124 O O . ASN B 1 101 ? -51.227 26.643 -54.402 1.00 48.25 680 ASN B O 1
ATOM 3135 N N . LYS B 1 102 ? -52.828 25.077 -54.536 1.00 42.61 681 LYS B N 1
ATOM 3136 C CA . LYS B 1 102 ? -52.898 25.097 -55.997 1.00 38.32 681 LYS B CA 1
ATOM 3137 C C . LYS B 1 102 ? -54.328 25.402 -56.417 1.00 30.09 681 LYS B C 1
ATOM 3138 O O . LYS B 1 102 ? -55.227 24.573 -56.176 1.00 26.53 681 LYS B O 1
ATOM 3157 N N . PRO B 1 103 ? -54.600 26.553 -57.033 1.00 29.68 682 PRO B N 1
ATOM 3158 C CA . PRO B 1 103 ? -55.981 26.882 -57.404 1.00 30.01 682 PRO B CA 1
ATOM 3159 C C . PRO B 1 103 ? -56.645 25.755 -58.182 1.00 25.91 682 PRO B C 1
ATOM 3160 O O . PRO B 1 103 ? -56.026 25.101 -59.025 1.00 25.02 682 PRO B O 1
ATOM 3171 N N . VAL B 1 104 ? -57.927 25.540 -57.896 1.00 23.42 683 VAL B N 1
ATOM 3172 C CA . VAL B 1 104 ? -58.712 24.497 -58.539 1.00 21.27 683 VAL B CA 1
ATOM 3173 C C . VAL B 1 104 ? -60.121 25.032 -58.751 1.00 20.24 683 VAL B C 1
ATOM 3174 O O . VAL B 1 104 ? -60.578 25.928 -58.035 1.00 22.30 683 VAL B O 1
ATOM 3187 N N . ASP B 1 105 ? -60.814 24.476 -59.750 1.00 22.77 684 ASP B N 1
ATOM 3188 C CA . ASP B 1 105 ? -62.137 24.967 -60.115 1.00 28.11 684 ASP B CA 1
ATOM 3189 C C . ASP B 1 105 ? -63.112 23.832 -60.398 1.00 30.80 684 ASP B C 1
ATOM 3190 O O . ASP B 1 105 ? -64.033 23.992 -61.207 1.00 22.01 684 ASP B O 1
ATOM 3199 N N . TYR B 1 106 ? -62.939 22.684 -59.747 1.00 20.43 685 TYR B N 1
ATOM 3200 C CA . TYR B 1 106 ? -63.813 21.551 -60.003 1.00 33.49 685 TYR B CA 1
ATOM 3201 C C . TYR B 1 106 ? -64.088 20.782 -58.722 1.00 27.58 685 TYR B C 1
ATOM 3202 O O . TYR B 1 106 ? -63.383 20.911 -57.718 1.00 20.79 685 TYR B O 1
ATOM 3220 N N . PHE B 1 107 ? -65.147 19.983 -58.786 1.00 30.73 686 PHE B N 1
ATOM 3221 C CA . PHE B 1 107 ? -65.612 19.134 -57.703 1.00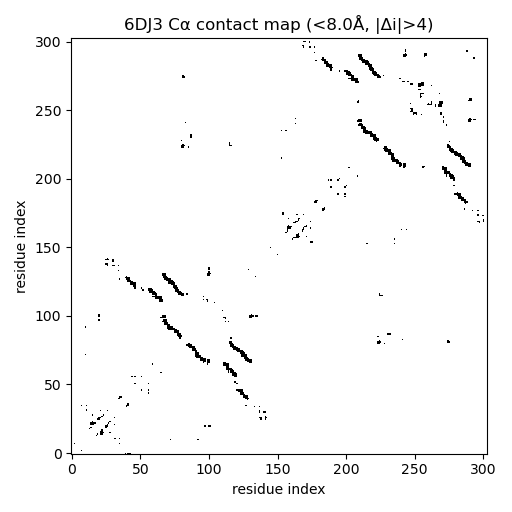 30.82 686 PHE B CA 1
ATOM 3222 C C . PHE B 1 107 ? -65.404 17.677 -58.096 1.00 34.57 686 PHE B C 1
ATOM 3223 O O . PHE B 1 107 ? -65.480 17.325 -59.276 1.00 44.78 686 PHE B O 1
ATOM 3240 N N . VAL B 1 108 ? -65.133 16.829 -57.106 1.00 33.99 687 VAL B N 1
ATOM 3241 C CA . VAL B 1 108 ? -64.847 15.419 -57.351 1.00 37.41 687 VAL B CA 1
ATOM 3242 C C . VAL B 1 108 ? -65.678 14.562 -56.406 1.00 36.82 687 VAL B C 1
ATOM 3243 O O . VAL B 1 108 ? -65.877 14.917 -55.239 1.00 31.44 687 VAL B O 1
ATOM 3256 N N . LEU B 1 109 ? -66.166 13.433 -56.920 1.00 40.82 688 LEU B N 1
ATOM 3257 C CA . LEU B 1 109 ? -66.843 12.416 -56.121 1.00 46.10 688 LEU B CA 1
ATOM 3258 C C . LEU B 1 109 ? -66.271 11.061 -56.515 1.00 46.86 688 LEU B C 1
ATOM 3259 O O . LEU B 1 109 ? -66.527 10.574 -57.621 1.00 48.44 688 LEU B O 1
ATOM 3275 N N . ILE B 1 110 ? -65.500 10.454 -55.613 1.00 43.24 689 ILE B N 1
ATOM 3276 C CA . ILE B 1 110 ? -64.917 9.146 -55.883 1.00 38.97 689 ILE B CA 1
ATOM 3277 C C . ILE B 1 110 ? -66.027 8.110 -55.987 1.00 42.78 689 ILE B C 1
ATOM 3278 O O . ILE B 1 110 ? -66.904 8.025 -55.118 1.00 46.74 689 ILE B O 1
ATOM 3294 N N . LEU B 1 111 ? -65.995 7.319 -57.058 1.00 46.51 690 LEU B N 1
ATOM 3295 C CA . LEU B 1 111 ? -66.921 6.207 -57.241 1.00 49.77 690 LEU B CA 1
ATOM 3296 C C . LEU B 1 111 ? -66.287 4.863 -56.915 1.00 49.50 690 LEU B C 1
ATOM 3297 O O . LEU B 1 111 ? -66.928 4.019 -56.281 1.00 44.60 690 LEU B O 1
ATOM 3313 N N . GLN B 1 112 ? -65.044 4.642 -57.337 1.00 52.00 691 GLN B N 1
ATOM 3314 C CA . GLN B 1 112 ? -64.325 3.420 -57.009 1.00 56.37 691 GLN B CA 1
ATOM 3315 C C . GLN B 1 112 ? -62.844 3.739 -56.885 1.00 51.11 691 GLN B C 1
ATOM 3316 O O . GLN B 1 112 ? -62.311 4.556 -57.641 1.00 51.94 691 GLN B O 1
ATOM 3330 N N . GLY B 1 113 ? -62.192 3.089 -55.931 1.00 46.63 692 GLY B N 1
ATOM 3331 C CA . GLY B 1 113 ? -60.771 3.253 -55.697 1.00 42.71 692 GLY B CA 1
ATOM 3332 C C . GLY B 1 113 ? -60.497 3.928 -54.364 1.00 42.69 692 GLY B C 1
ATOM 3333 O O . GLY B 1 113 ? -61.404 4.321 -53.627 1.00 42.58 692 GLY B O 1
ATOM 3337 N N . LYS B 1 114 ? -59.206 4.050 -54.068 1.00 42.65 693 LYS B N 1
ATOM 3338 C CA . LYS B 1 114 ? -58.732 4.650 -52.831 1.00 43.56 693 LYS B CA 1
ATOM 3339 C C . LYS B 1 114 ? -57.799 5.810 -53.143 1.00 40.75 693 LYS B C 1
ATOM 3340 O O . LYS B 1 114 ? -57.034 5.763 -54.112 1.00 38.60 693 LYS B O 1
ATOM 3359 N N . VAL B 1 115 ? -57.869 6.851 -52.316 1.00 40.01 694 VAL B N 1
ATOM 3360 C CA . VAL B 1 115 ? -57.012 8.020 -52.444 1.00 40.04 694 VAL B CA 1
ATOM 3361 C C . VAL B 1 115 ? -56.455 8.374 -51.073 1.00 41.23 694 VAL B C 1
ATOM 3362 O O . VAL B 1 115 ? -57.072 8.097 -50.039 1.00 39.69 694 VAL B O 1
ATOM 3375 N N . GLU B 1 116 ? -55.273 8.986 -51.071 1.00 47.63 695 GLU B N 1
ATOM 3376 C CA . GLU B 1 116 ? -54.665 9.515 -49.858 1.00 47.04 695 GLU B CA 1
ATOM 3377 C C . GLU B 1 116 ? -54.916 11.014 -49.792 1.00 43.91 695 GLU B C 1
ATOM 3378 O O . GLU B 1 116 ? -54.660 11.735 -50.762 1.00 41.55 695 GLU B O 1
ATOM 3390 N N . VAL B 1 117 ? -55.409 11.477 -48.647 1.00 42.19 696 VAL B N 1
ATOM 3391 C CA . VAL B 1 117 ? -55.791 12.870 -48.454 1.00 37.44 696 VAL B CA 1
ATOM 3392 C C . VAL B 1 117 ? -54.907 13.474 -47.371 1.00 38.69 696 VAL B C 1
ATOM 3393 O O . VAL B 1 117 ? -54.796 12.917 -46.273 1.00 43.61 696 VAL B O 1
ATOM 3406 N N . GLU B 1 118 ? -54.277 14.603 -47.686 1.00 36.89 697 GLU B N 1
ATOM 3407 C CA . GLU B 1 118 ? -53.451 15.359 -46.746 1.00 33.85 697 GLU B CA 1
ATOM 3408 C C . GLU B 1 118 ? -54.197 16.655 -46.441 1.00 30.28 697 GLU B C 1
ATOM 3409 O O . GLU B 1 118 ? -54.230 17.566 -47.272 1.00 40.52 697 GLU B O 1
ATOM 3421 N N . ALA B 1 119 ? -54.791 16.738 -45.253 1.00 25.61 698 ALA B N 1
ATOM 3422 C CA . ALA B 1 119 ? -55.716 17.811 -44.909 1.00 25.07 698 ALA B CA 1
ATOM 3423 C C . ALA B 1 119 ? -55.137 18.757 -43.863 1.00 28.14 698 ALA B C 1
ATOM 3424 O O . ALA B 1 119 ? -54.509 18.323 -42.893 1.00 28.00 698 ALA B O 1
ATOM 3431 N N . GLY B 1 120 ? -55.367 20.057 -44.066 1.00 23.58 699 GLY B N 1
ATOM 3432 C CA . GLY B 1 120 ? -55.151 21.047 -43.029 1.00 20.98 699 GLY B CA 1
ATOM 3433 C C . GLY B 1 120 ? -53.722 21.541 -42.919 1.00 17.41 699 GLY B C 1
ATOM 3434 O O . GLY B 1 120 ? -52.813 21.120 -43.636 1.00 21.12 699 GLY B O 1
ATOM 3438 N N . LYS B 1 121 ? -53.532 22.464 -41.970 1.00 17.35 700 LYS B N 1
ATOM 3439 C CA . LYS B 1 121 ? -52.213 23.044 -41.738 1.00 21.15 700 LYS B CA 1
ATOM 3440 C C . LYS B 1 121 ? -51.200 21.978 -41.348 1.00 23.12 700 LYS B C 1
ATOM 3441 O O . LYS B 1 121 ? -50.063 21.984 -41.832 1.00 31.03 700 LYS B O 1
ATOM 3460 N N . GLU B 1 122 ? -51.590 21.064 -40.463 1.00 20.45 701 GLU B N 1
ATOM 3461 C CA . GLU B 1 122 ? -50.693 20.022 -39.979 1.00 22.86 701 GLU B CA 1
ATOM 3462 C C . GLU B 1 122 ? -50.612 18.822 -40.913 1.00 28.70 701 GLU B C 1
ATOM 3463 O O . GLU B 1 122 ? -49.872 17.878 -40.617 1.00 32.56 701 GLU B O 1
ATOM 3475 N N . GLY B 1 123 ? -51.350 18.828 -42.019 1.00 32.36 702 GLY B N 1
ATOM 3476 C CA . GLY B 1 123 ? -51.295 17.738 -42.972 1.00 31.09 702 GLY B CA 1
ATOM 3477 C C . GLY B 1 123 ? -51.681 16.391 -42.397 1.00 27.24 702 GLY B C 1
ATOM 3478 O O . GLY B 1 123 ? -50.938 15.415 -42.541 1.00 32.54 702 GLY B O 1
ATOM 3482 N N . MET B 1 124 ? -52.832 16.323 -41.735 1.00 19.92 703 MET B N 1
ATOM 3483 C CA . MET B 1 124 ? -53.322 15.059 -41.200 1.00 19.78 703 MET B CA 1
ATOM 3484 C C . MET B 1 124 ? -53.684 14.122 -42.347 1.00 22.42 703 MET B C 1
ATOM 3485 O O . MET B 1 124 ? -54.585 14.420 -43.137 1.00 28.36 703 MET B O 1
ATOM 3499 N N . LYS B 1 125 ? -52.990 12.989 -42.439 1.00 23.16 704 LYS B N 1
ATOM 3500 C CA . LYS B 1 125 ? -53.205 12.045 -43.529 1.00 17.44 704 LYS B CA 1
ATOM 3501 C C . LYS B 1 125 ? -54.292 11.046 -43.162 1.00 15.85 704 LYS B C 1
ATOM 3502 O O . LYS B 1 125 ? -54.400 10.617 -42.010 1.00 21.52 704 LYS B O 1
ATOM 3521 N N . PHE B 1 126 ? -55.105 10.688 -44.152 1.00 19.86 705 PHE B N 1
ATOM 3522 C CA . PHE B 1 126 ? -56.133 9.675 -43.972 1.00 31.71 705 PHE B CA 1
ATOM 3523 C C . PHE B 1 126 ? -56.523 9.132 -45.337 1.00 32.73 705 PHE B C 1
ATOM 3524 O O . PHE B 1 126 ? -56.241 9.740 -46.373 1.00 33.35 705 PHE B O 1
ATOM 3541 N N . GLU B 1 127 ? -57.176 7.977 -45.321 1.00 56.82 706 GLU B N 1
ATOM 3542 C CA . GLU B 1 127 ? -57.569 7.285 -46.539 1.00 50.70 706 GLU B CA 1
ATOM 3543 C C . GLU B 1 127 ? -59.064 7.464 -46.766 1.00 48.29 706 GLU B C 1
ATOM 3544 O O . GLU B 1 127 ? -59.860 7.391 -45.825 1.00 47.54 706 GLU B O 1
ATOM 3556 N N . ALA B 1 128 ? -59.440 7.703 -48.019 1.00 45.78 707 ALA B N 1
ATOM 3557 C CA . ALA B 1 128 ? -60.834 7.859 -48.400 1.00 50.45 707 ALA B CA 1
ATOM 3558 C C . ALA B 1 128 ? -61.123 7.022 -49.637 1.00 48.73 707 ALA B C 1
ATOM 3559 O O . ALA B 1 128 ? -60.248 6.806 -50.479 1.00 47.43 707 ALA B O 1
ATOM 3566 N N . SER B 1 129 ? -62.364 6.544 -49.731 1.00 48.03 708 SER B N 1
ATOM 3567 C CA . SER B 1 129 ? -62.766 5.660 -50.818 1.00 52.75 708 SER B CA 1
ATOM 3568 C C . SER B 1 129 ? -64.018 6.196 -51.504 1.00 50.44 708 SER B C 1
ATOM 3569 O O . SER B 1 129 ? -64.158 7.409 -51.690 1.00 46.44 708 SER B O 1
ATOM 3577 N N . ALA B 1 130 ? -64.928 5.304 -51.889 1.00 53.54 709 ALA B N 1
ATOM 3578 C CA . ALA B 1 130 ? -66.101 5.707 -52.651 1.00 54.60 709 ALA B CA 1
ATOM 3579 C C . ALA B 1 130 ? -66.968 6.671 -51.849 1.00 52.54 709 ALA B C 1
ATOM 3580 O O . ALA B 1 130 ? -67.068 6.585 -50.622 1.00 48.12 709 ALA B O 1
ATOM 3587 N N . PHE B 1 131 ? -67.598 7.601 -52.567 1.00 56.44 710 PHE B N 1
ATOM 3588 C CA . PHE B 1 131 ? -68.544 8.566 -52.015 1.00 58.57 710 PHE B CA 1
ATOM 3589 C C . PHE B 1 131 ? -67.892 9.573 -51.074 1.00 56.43 710 PHE B C 1
ATOM 3590 O O . PHE B 1 131 ? -68.583 10.210 -50.272 1.00 58.13 710 PHE B O 1
ATOM 3607 N N . SER B 1 132 ? -66.575 9.736 -51.153 1.00 49.18 711 SER B N 1
ATOM 3608 C CA . SER B 1 132 ? -65.902 10.880 -50.555 1.00 45.16 711 SER B CA 1
ATOM 3609 C C . SER B 1 132 ? -65.760 11.960 -51.617 1.00 46.05 711 SER B C 1
ATOM 3610 O O . SER B 1 132 ? -65.244 11.697 -52.708 1.00 47.66 711 SER B O 1
ATOM 3618 N N . TYR B 1 133 ? -66.218 13.168 -51.304 1.00 44.11 712 TYR B N 1
ATOM 3619 C CA . TYR B 1 133 ? -66.227 14.251 -52.273 1.00 37.93 712 TYR B CA 1
ATOM 3620 C C . TYR B 1 133 ? -65.321 15.384 -51.812 1.00 23.23 712 TYR B C 1
ATOM 3621 O O . TYR B 1 133 ? -64.998 15.514 -50.629 1.00 27.28 712 TYR B O 1
ATOM 3639 N N . TYR B 1 134 ? -64.907 16.202 -52.777 1.00 26.81 713 TYR B N 1
ATOM 3640 C CA . TYR B 1 134 ? -63.917 17.241 -52.546 1.00 26.41 713 TYR B CA 1
ATOM 3641 C C . TYR B 1 134 ? -64.254 18.464 -53.386 1.00 26.41 713 TYR B C 1
ATOM 3642 O O . TYR B 1 134 ? -64.721 18.338 -54.521 1.00 27.71 713 TYR B O 1
ATOM 3660 N N . GLY B 1 135 ? -64.020 19.643 -52.818 1.00 26.11 714 GLY B N 1
ATOM 3661 C CA . GLY B 1 135 ? -64.076 20.869 -53.589 1.00 28.39 714 GLY B CA 1
ATOM 3662 C C . GLY B 1 135 ? -65.461 21.379 -53.911 1.00 28.93 714 GLY B C 1
ATOM 3663 O O . GLY B 1 135 ? -65.659 21.968 -54.978 1.00 21.42 714 GLY B O 1
ATOM 3667 N N . VAL B 1 136 ? -66.434 21.179 -53.021 1.00 21.80 715 VAL B N 1
ATOM 3668 C CA . VAL B 1 136 ? -67.766 21.723 -53.271 1.00 29.81 715 VAL B CA 1
ATOM 3669 C C . VAL B 1 136 ? -67.712 23.244 -53.337 1.00 32.12 715 VAL B C 1
ATOM 3670 O O . VAL B 1 136 ? -68.379 23.867 -54.173 1.00 38.46 715 VAL B O 1
ATOM 3683 N N . MET B 1 137 ? -66.912 23.868 -52.468 1.00 33.53 716 MET B N 1
ATOM 3684 C CA . MET B 1 137 ? -66.821 25.325 -52.483 1.00 38.50 716 MET B CA 1
ATOM 3685 C C . MET B 1 137 ? -66.299 25.834 -53.818 1.00 33.58 716 MET B C 1
ATOM 3686 O O . MET B 1 137 ? -66.599 26.968 -54.208 1.00 33.31 716 MET B O 1
ATOM 3700 N N . ALA B 1 138 ? -65.517 25.020 -54.532 1.00 25.93 717 ALA B N 1
ATOM 3701 C CA . ALA B 1 138 ? -65.075 25.418 -55.863 1.00 24.47 717 ALA B CA 1
ATOM 3702 C C . ALA B 1 138 ? -66.261 25.753 -56.756 1.00 26.73 717 ALA B C 1
ATOM 3703 O O . ALA B 1 138 ? -66.136 26.572 -57.674 1.00 30.77 717 ALA B O 1
ATOM 3710 N N . LEU B 1 139 ? -67.415 25.133 -56.505 1.00 30.40 718 LEU B N 1
ATOM 3711 C CA . LEU B 1 139 ? -68.617 25.374 -57.293 1.00 32.53 718 LEU B CA 1
ATOM 3712 C C . LEU B 1 139 ? -69.463 26.506 -56.717 1.00 37.78 718 LEU B C 1
ATOM 3713 O O . LEU B 1 139 ? -69.860 27.421 -57.446 1.00 37.49 718 LEU B O 1
ATOM 3729 N N . THR B 1 140 ? -69.761 26.444 -55.418 1.00 39.42 719 THR B N 1
ATOM 3730 C CA . THR B 1 140 ? -70.744 27.326 -54.800 1.00 37.81 719 THR B CA 1
ATOM 3731 C C . THR B 1 140 ? -70.148 28.596 -54.203 1.00 35.85 719 THR B C 1
ATOM 3732 O O . THR B 1 140 ? -70.909 29.477 -53.790 1.00 38.65 719 THR B O 1
ATOM 3743 N N . ALA B 1 141 ? -68.826 28.717 -54.133 1.00 33.13 720 ALA B N 1
ATOM 3744 C CA . ALA B 1 141 ? -68.228 29.936 -53.605 1.00 34.90 720 ALA B CA 1
ATOM 3745 C C . ALA B 1 141 ? -68.643 31.134 -54.450 1.00 42.68 720 ALA B C 1
ATOM 3746 O O . ALA B 1 141 ? -68.643 31.075 -55.683 1.00 46.76 720 ALA B O 1
ATOM 3753 N N . SER B 1 142 ? -69.004 32.248 -53.770 1.00 45.11 721 SER B N 1
ATOM 3754 C CA . SER B 1 142 ? -69.447 33.433 -54.491 1.00 48.36 721 SER B CA 1
ATOM 3755 C C . SER B 1 142 ? -68.257 34.324 -54.842 1.00 47.65 721 SER B C 1
ATOM 3756 O O . SER B 1 142 ? -67.253 34.341 -54.122 1.00 47.45 721 SER B O 1
ATOM 3764 N N . PRO B 1 143 ? -68.326 35.078 -55.939 1.00 43.28 722 PRO B N 1
ATOM 3765 C CA . PRO B 1 143 ? -67.186 35.918 -56.327 1.00 38.69 722 PRO B CA 1
ATOM 3766 C C . PRO B 1 143 ? -66.971 37.057 -55.342 1.00 41.72 722 PRO B C 1
ATOM 3767 O O . PRO B 1 143 ? -67.808 37.358 -54.488 1.00 45.03 722 PRO B O 1
ATOM 3778 N N . VAL B 1 144 ? -65.809 37.697 -55.476 1.00 43.81 723 VAL B N 1
ATOM 3779 C CA . VAL B 1 144 ? -65.499 38.859 -54.656 1.00 53.54 723 VAL B CA 1
ATOM 3780 C C . VAL B 1 144 ? -66.446 39.997 -55.019 1.00 60.34 723 VAL B C 1
ATOM 3781 O O . VAL B 1 144 ? -66.841 40.167 -56.181 1.00 58.11 723 VAL B O 1
ATOM 3794 N N . ILE B 1 145 ? -66.815 40.787 -54.017 1.00 69.58 768 ILE B N 1
ATOM 3795 C CA . ILE B 1 145 ? -67.794 41.852 -54.204 1.00 77.75 768 ILE B CA 1
ATOM 3796 C C . ILE B 1 145 ? -67.114 43.038 -54.872 1.00 86.95 768 ILE B C 1
ATOM 3797 O O . ILE B 1 145 ? -65.956 43.358 -54.578 1.00 86.02 768 ILE B O 1
ATOM 3813 N N . ASP B 1 146 ? -67.839 43.700 -55.771 1.00 95.20 769 ASP B N 1
ATOM 3814 C CA . ASP B 1 146 ? -67.314 44.842 -56.519 1.00 101.19 769 ASP B CA 1
ATOM 3815 C C . ASP B 1 146 ? -65.924 44.533 -57.070 1.00 106.05 769 ASP B C 1
ATOM 3816 O O . ASP B 1 146 ? -64.986 45.325 -56.954 1.00 103.44 769 ASP B O 1
ATOM 3825 N N . ALA B 1 147 ? -65.798 43.354 -57.674 1.00 111.16 770 ALA B N 1
ATOM 3826 C CA . ALA B 1 147 ? -64.545 42.889 -58.250 1.00 113.64 770 ALA B CA 1
ATOM 3827 C C . ALA B 1 147 ? -64.747 42.644 -59.736 1.00 105.12 770 ALA B C 1
ATOM 3828 O O . ALA B 1 147 ? -65.743 42.034 -60.140 1.00 100.91 770 ALA B O 1
ATOM 3835 N N . VAL B 1 148 ? -63.801 43.122 -60.546 1.00 94.84 771 VAL B N 1
ATOM 3836 C CA . VAL B 1 148 ? -63.882 42.978 -61.996 1.00 82.78 771 VAL B CA 1
ATOM 3837 C C . VAL B 1 148 ? -63.027 41.833 -62.519 1.00 69.90 771 VAL B C 1
ATOM 3838 O O . VAL B 1 148 ? -63.197 41.430 -63.681 1.00 67.44 771 VAL B O 1
ATOM 3851 N N . THR B 1 149 ? -62.121 41.296 -61.706 1.00 60.83 772 THR B N 1
ATOM 3852 C CA . THR B 1 149 ? -61.230 40.248 -62.172 1.00 52.93 772 THR B CA 1
ATOM 3853 C C . THR B 1 149 ? -62.029 38.995 -62.529 1.00 48.70 772 THR B C 1
ATOM 3854 O O . THR B 1 149 ? -63.054 38.702 -61.906 1.00 47.92 772 THR B O 1
ATOM 3865 N N . PRO B 1 150 ? -61.580 38.232 -63.522 1.00 43.50 773 PRO B N 1
ATOM 3866 C CA . PRO B 1 150 ? -62.326 37.041 -63.932 1.00 48.34 773 PRO B CA 1
ATOM 3867 C C . PRO B 1 150 ? -62.074 35.861 -63.005 1.00 49.38 773 PRO B C 1
ATOM 3868 O O . PRO B 1 150 ? -61.048 35.765 -62.329 1.00 47.67 773 PRO B O 1
ATOM 3879 N N . THR B 1 151 ? -63.046 34.955 -62.987 1.00 51.89 774 THR B N 1
ATOM 3880 C CA . THR B 1 151 ? -62.952 33.735 -62.203 1.00 49.19 774 THR B CA 1
ATOM 3881 C C . THR B 1 151 ? -62.226 32.660 -63.001 1.00 51.71 774 THR B C 1
ATOM 3882 O O . THR B 1 151 ? -62.333 32.591 -64.228 1.00 53.97 774 THR B O 1
ATOM 3893 N N . LEU B 1 152 ? -61.477 31.824 -62.290 1.00 56.85 775 LEU B N 1
ATOM 3894 C CA . LEU B 1 152 ? -60.767 30.719 -62.919 1.00 58.18 775 LEU B CA 1
ATOM 3895 C C . LEU B 1 152 ? -61.772 29.710 -63.465 1.00 73.92 775 LEU B C 1
ATOM 3896 O O . LEU B 1 152 ? -62.586 29.166 -62.712 1.00 69.32 775 LEU B O 1
ATOM 3912 N N . GLY B 1 153 ? -61.720 29.467 -64.773 1.00 100.47 776 GLY B N 1
ATOM 3913 C CA . GLY B 1 153 ? -62.624 28.527 -65.409 1.00 129.25 776 GLY B CA 1
ATOM 3914 C C . GLY B 1 153 ? -63.621 29.190 -66.336 1.00 178.65 776 GLY B C 1
ATOM 3915 O O . GLY B 1 153 ? -63.829 28.730 -67.463 1.00 167.28 776 GLY B O 1
ATOM 3919 N N . SER B 1 154 ? -64.250 30.274 -65.875 1.00 230.89 777 SER B N 1
ATOM 3920 C CA . SER B 1 154 ? -65.238 30.959 -66.702 1.00 297.56 777 SER B CA 1
ATOM 3921 C C . SER B 1 154 ? -64.605 31.551 -67.953 1.00 368.71 777 SER B C 1
ATOM 3922 O O . SER B 1 154 ? -65.256 31.628 -69.001 1.00 409.06 777 SER B O 1
ATOM 3930 N N . SER B 1 155 ? -63.345 31.975 -67.865 1.00 370.83 778 SER B N 1
ATOM 3931 C CA . SER B 1 155 ? -62.615 32.510 -69.013 1.00 339.71 778 SER B CA 1
ATOM 3932 C C . SER B 1 155 ? -63.304 33.755 -69.570 1.00 309.20 778 SER B C 1
ATOM 3933 O O . SER B 1 155 ? -63.559 33.871 -70.770 1.00 299.96 778 SER B O 1
ATOM 3941 N N . ASN B 1 156 ? -63.609 34.696 -68.676 1.00 323.74 779 ASN B N 1
ATOM 3942 C CA . ASN B 1 156 ? -64.188 35.982 -69.060 1.00 319.82 779 ASN B CA 1
ATOM 3943 C C . ASN B 1 156 ? -63.051 36.998 -69.134 1.00 303.42 779 ASN B C 1
ATOM 3944 O O . ASN B 1 156 ? -62.873 37.845 -68.259 1.00 298.48 779 ASN B O 1
ATOM 3948 N N . ASN B 1 157 ? -62.270 36.900 -70.212 1.00 282.09 780 ASN B N 1
ATOM 3949 C CA . ASN B 1 157 ? -61.071 37.714 -70.404 1.00 252.22 780 ASN B CA 1
ATOM 3950 C C . ASN B 1 157 ? -59.923 37.243 -69.516 1.00 209.43 780 ASN B C 1
ATOM 3951 O O . ASN B 1 157 ? -59.037 38.026 -69.163 1.00 179.90 780 ASN B O 1
ATOM 3955 N N . GLN B 1 158 ? -59.934 35.958 -69.151 1.00 176.22 781 GLN B N 1
ATOM 3956 C CA . GLN B 1 158 ? -58.895 35.393 -68.297 1.00 146.19 781 GLN B CA 1
ATOM 3957 C C . GLN B 1 158 ? -57.560 35.255 -69.017 1.00 126.03 781 GLN B C 1
ATOM 3958 O O . GLN B 1 158 ? -56.514 35.244 -68.359 1.00 116.90 781 GLN B O 1
ATOM 3972 N N . LEU B 1 159 ? -57.571 35.153 -70.347 1.00 115.96 782 LEU B N 1
ATOM 3973 C CA . LEU B 1 159 ? -56.357 34.828 -71.086 1.00 110.42 782 LEU B CA 1
ATOM 3974 C C . LEU B 1 159 ? -55.251 35.858 -70.892 1.00 104.59 782 LEU B C 1
ATOM 3975 O O . LEU B 1 159 ? -54.075 35.521 -71.066 1.00 102.91 782 LEU B O 1
ATOM 3979 N N . ASN B 1 160 ? -55.591 37.098 -70.534 1.00 101.28 783 ASN B N 1
ATOM 3980 C CA . ASN B 1 160 ? -54.607 38.168 -70.443 1.00 95.30 783 ASN B CA 1
ATOM 3981 C C . ASN B 1 160 ? -54.559 38.842 -69.078 1.00 90.98 783 ASN B C 1
ATOM 3982 O O . ASN B 1 160 ? -53.721 39.729 -68.874 1.00 94.21 783 ASN B O 1
ATOM 3993 N N . SER B 1 161 ? -55.418 38.454 -68.140 1.00 81.93 784 SER B N 1
ATOM 3994 C CA . SER B 1 161 ? -55.434 39.048 -66.811 1.00 68.58 784 SER B CA 1
ATOM 3995 C C . SER B 1 161 ? -54.624 38.193 -65.845 1.00 55.45 784 SER B C 1
ATOM 3996 O O . SER B 1 161 ? -54.688 36.961 -65.882 1.00 47.25 784 SER B O 1
ATOM 4004 N N . SER B 1 162 ? -53.858 38.859 -64.980 1.00 51.65 785 SER B N 1
ATOM 4005 C CA . SER B 1 162 ? -53.062 38.170 -63.974 1.00 46.04 785 SER B CA 1
ATOM 4006 C C . SER B 1 162 ? -53.775 38.059 -62.634 1.00 40.85 785 SER B C 1
ATOM 4007 O O . SER B 1 162 ? -53.444 37.168 -61.843 1.00 43.17 785 SER B O 1
ATOM 4015 N N . LEU B 1 163 ? -54.729 38.945 -62.354 1.00 33.04 786 LEU B N 1
ATOM 4016 C CA . LEU B 1 163 ? -55.559 38.830 -61.163 1.00 29.42 786 LEU B CA 1
ATOM 4017 C C . LEU B 1 163 ? -56.729 37.898 -61.453 1.00 30.03 786 LEU B C 1
ATOM 4018 O O . LEU B 1 163 ? -57.509 38.144 -62.380 1.00 36.61 786 LEU B O 1
ATOM 4034 N N . LEU B 1 164 ? -56.851 36.832 -60.665 1.00 27.90 787 LEU B N 1
ATOM 4035 C CA . LEU B 1 164 ? -57.878 35.819 -60.873 1.00 25.79 787 LEU B CA 1
ATOM 4036 C C . LEU B 1 164 ? -58.534 35.466 -59.548 1.00 22.67 787 LEU B C 1
ATOM 4037 O O . LEU B 1 164 ? -57.840 35.253 -58.550 1.00 25.63 787 LEU B O 1
ATOM 4053 N N . GLN B 1 165 ? -59.864 35.426 -59.533 1.00 18.30 788 GLN B N 1
ATOM 4054 C CA . GLN B 1 165 ? -60.587 34.914 -58.376 1.00 22.10 788 GLN B CA 1
ATOM 4055 C C . GLN B 1 165 ? -60.519 33.391 -58.409 1.00 17.28 788 GLN B C 1
ATOM 4056 O O . GLN B 1 165 ? -60.952 32.768 -59.385 1.00 16.46 788 GLN B O 1
ATOM 4070 N N . VAL B 1 166 ? -59.972 32.793 -57.349 1.00 17.52 789 VAL B N 1
ATOM 4071 C CA . VAL B 1 166 ? -59.702 31.363 -57.323 1.00 19.81 789 VAL B CA 1
ATOM 4072 C C . VAL B 1 166 ? -60.212 30.742 -56.030 1.00 25.93 789 VAL B C 1
ATOM 4073 O O . VAL B 1 166 ? -60.424 31.420 -55.022 1.00 21.43 789 VAL B O 1
ATOM 4086 N N . TYR B 1 167 ? -60.425 29.428 -56.084 1.00 32.57 790 TYR B N 1
ATOM 4087 C CA . TYR B 1 167 ? -60.662 28.602 -54.906 1.00 30.00 790 TYR B CA 1
ATOM 4088 C C . TYR B 1 167 ? -59.394 27.794 -54.658 1.00 26.86 790 TYR B C 1
ATOM 4089 O O . TYR B 1 167 ? -58.936 27.073 -55.551 1.00 29.19 790 TYR B O 1
ATOM 4107 N N . ILE B 1 168 ? -58.834 27.905 -53.457 1.00 24.77 791 ILE B N 1
ATOM 4108 C CA . ILE B 1 168 ? -57.554 27.265 -53.161 1.00 23.36 791 ILE B CA 1
ATOM 4109 C C . ILE B 1 168 ? -57.750 26.183 -52.104 1.00 23.15 791 ILE B C 1
ATOM 4110 O O . ILE B 1 168 ? -58.060 26.502 -50.947 1.00 30.56 791 ILE B O 1
ATOM 4126 N N . PRO B 1 169 ? -57.565 24.904 -52.436 1.00 23.24 792 PRO B N 1
ATOM 4127 C CA . PRO B 1 169 ? -57.812 23.854 -51.443 1.00 22.95 792 PRO B CA 1
ATOM 4128 C C . PRO B 1 169 ? -56.710 23.803 -50.400 1.00 21.71 792 PRO B C 1
ATOM 4129 O O . PRO B 1 169 ? -55.521 23.883 -50.716 1.00 21.01 792 PRO B O 1
ATOM 4140 N N . ASP B 1 170 ? -57.123 23.669 -49.142 1.00 21.84 793 ASP B N 1
ATOM 4141 C CA . ASP B 1 170 ? -56.202 23.442 -48.030 1.00 19.72 793 ASP B CA 1
ATOM 4142 C C . ASP B 1 170 ? -55.903 21.963 -47.839 1.00 20.74 793 ASP B C 1
ATOM 4143 O O . ASP B 1 170 ? -55.889 21.465 -46.708 1.00 20.96 793 ASP B O 1
ATOM 4152 N N . TYR B 1 171 ? -55.686 21.227 -48.927 1.00 26.20 794 TYR B N 1
ATOM 4153 C CA . TYR B 1 171 ? -55.483 19.788 -48.843 1.00 23.20 794 TYR B CA 1
ATOM 4154 C C . TYR B 1 171 ? -54.887 19.285 -50.150 1.00 25.16 794 TYR B C 1
ATOM 4155 O O . TYR B 1 171 ? -54.802 20.013 -51.142 1.00 31.47 794 TYR B O 1
ATOM 4173 N N . SER B 1 172 ? -54.479 18.017 -50.134 1.00 26.41 795 SER B N 1
ATOM 4174 C CA . SER B 1 172 ? -53.982 17.333 -51.318 1.00 31.61 795 SER B CA 1
ATOM 4175 C C . SER B 1 172 ? -54.652 15.973 -51.425 1.00 33.63 795 SER B C 1
ATOM 4176 O O . SER B 1 172 ? -54.975 15.342 -50.414 1.00 35.03 795 SER B O 1
ATOM 4184 N N . VAL B 1 173 ? -54.856 15.524 -52.661 1.00 33.15 796 VAL B N 1
ATOM 4185 C CA . VAL B 1 173 ? -55.496 14.242 -52.940 1.00 31.64 796 VAL B CA 1
ATOM 4186 C C . VAL B 1 173 ? -54.643 13.502 -53.959 1.00 33.70 796 VAL B C 1
ATOM 4187 O O . VAL B 1 173 ? -54.471 13.975 -55.089 1.00 31.74 796 VAL B O 1
ATOM 4200 N N . ARG B 1 174 ? -54.111 12.349 -53.561 1.00 42.28 797 ARG B N 1
ATOM 4201 C CA . ARG B 1 174 ? -53.257 11.535 -54.414 1.00 47.14 797 ARG B CA 1
ATOM 4202 C C . ARG B 1 174 ? -53.914 10.182 -54.645 1.00 46.91 797 ARG B C 1
ATOM 4203 O O . ARG B 1 174 ? -54.527 9.615 -53.734 1.00 47.16 797 ARG B O 1
ATOM 4224 N N . ALA B 1 175 ? -53.782 9.666 -55.865 1.00 46.44 798 ALA B N 1
ATOM 4225 C CA . ALA B 1 175 ? -54.398 8.397 -56.225 1.00 47.43 798 ALA B CA 1
ATOM 4226 C C . ALA B 1 175 ? -53.538 7.240 -55.735 1.00 51.41 798 ALA B C 1
ATOM 4227 O O . ALA B 1 175 ? -52.328 7.207 -55.978 1.00 53.15 798 ALA B O 1
ATOM 4234 N N . LEU B 1 176 ? -54.169 6.295 -55.038 1.00 52.30 799 LEU B N 1
ATOM 4235 C CA . LEU B 1 176 ? -53.492 5.089 -54.583 1.00 51.15 799 LEU B CA 1
ATOM 4236 C C . LEU B 1 176 ? -53.757 3.882 -55.472 1.00 57.76 799 LEU B C 1
ATOM 4237 O O . LEU B 1 176 ? -53.007 2.903 -55.398 1.00 62.95 799 LEU B O 1
ATOM 4253 N N . SER B 1 177 ? -54.790 3.929 -56.308 1.00 57.50 800 SER B N 1
ATOM 4254 C CA . SER B 1 177 ? -55.137 2.817 -57.182 1.00 56.51 800 SER B CA 1
ATOM 4255 C C . SER B 1 177 ? -55.933 3.369 -58.357 1.00 55.14 800 SER B C 1
ATOM 4256 O O . SER B 1 177 ? -56.160 4.576 -58.464 1.00 59.38 800 SER B O 1
ATOM 4264 N N . ASP B 1 178 ? -56.354 2.471 -59.247 1.00 56.58 801 ASP B N 1
ATOM 4265 C CA . ASP B 1 178 ? -57.229 2.868 -60.341 1.00 59.23 801 ASP B CA 1
ATOM 4266 C C . ASP B 1 178 ? -58.454 3.580 -59.784 1.00 56.13 801 ASP B C 1
ATOM 4267 O O . ASP B 1 178 ? -59.054 3.138 -58.800 1.00 54.80 801 ASP B O 1
ATOM 4276 N N . LEU B 1 179 ? -58.823 4.690 -60.418 1.00 55.23 802 LEU B N 1
ATOM 4277 C CA . LEU B 1 179 ? -59.893 5.547 -59.930 1.00 57.03 802 LEU B CA 1
ATOM 4278 C C . LEU B 1 179 ? -60.988 5.702 -60.973 1.00 61.39 802 LEU B C 1
ATOM 4279 O O . LEU B 1 179 ? -60.711 5.897 -62.161 1.00 62.11 802 LEU B O 1
ATOM 4295 N N . GLN B 1 180 ? -62.232 5.605 -60.512 1.00 62.94 803 GLN B N 1
ATOM 4296 C CA . GLN B 1 180 ? -63.404 6.032 -61.261 1.00 66.06 803 GLN B CA 1
ATOM 4297 C C . GLN B 1 180 ? -64.129 7.061 -60.410 1.00 60.24 803 GLN B C 1
ATOM 4298 O O . GLN B 1 180 ? -64.462 6.784 -59.252 1.00 61.45 803 GLN B O 1
ATOM 4312 N N . PHE B 1 181 ? -64.363 8.245 -60.969 1.00 55.12 804 PHE B N 1
ATOM 4313 C CA . PHE B 1 181 ? -64.845 9.357 -60.165 1.00 53.00 804 PHE B CA 1
ATOM 4314 C C . PHE B 1 181 ? -65.622 10.336 -61.031 1.00 50.34 804 PHE B C 1
ATOM 4315 O O . PHE B 1 181 ? -65.554 10.313 -62.262 1.00 48.66 804 PHE B O 1
ATOM 4332 N N . VAL B 1 182 ? -66.353 11.205 -60.357 1.00 50.37 805 VAL B N 1
ATOM 4333 C CA . VAL B 1 182 ? -67.097 12.287 -60.986 1.00 49.29 805 VAL B CA 1
ATOM 4334 C C . VAL B 1 182 ? -66.223 13.529 -60.959 1.00 46.29 805 VAL B C 1
ATOM 4335 O O . VAL B 1 182 ? -65.444 13.743 -60.026 1.00 54.08 805 VAL B O 1
ATOM 4348 N N . LYS B 1 183 ? -66.339 14.355 -61.994 1.00 46.23 806 LYS B N 1
ATOM 4349 C CA . LYS B 1 183 ? -65.607 15.616 -62.054 1.00 30.75 806 LYS B CA 1
ATOM 4350 C C . LYS B 1 183 ? -66.541 16.668 -62.627 1.00 31.66 806 LYS B C 1
ATOM 4351 O O . LYS B 1 183 ? -66.915 16.598 -63.801 1.00 36.95 806 LYS B O 1
ATOM 4370 N N . ILE B 1 184 ? -66.913 17.639 -61.800 1.00 36.78 807 ILE B N 1
ATOM 4371 C CA . ILE B 1 184 ? -67.833 18.701 -62.185 1.00 35.77 807 ILE B CA 1
ATOM 4372 C C . ILE B 1 184 ? -67.119 20.023 -61.958 1.00 29.42 807 ILE B C 1
ATOM 4373 O O . ILE B 1 184 ? -66.714 20.332 -60.830 1.00 36.78 807 ILE B O 1
ATOM 4389 N N . SER B 1 185 ? -66.955 20.795 -63.028 1.00 57.60 808 SER B N 1
ATOM 4390 C CA . SER B 1 185 ? -66.313 22.093 -62.929 1.00 27.56 808 SER B CA 1
ATOM 4391 C C . SER B 1 185 ? -67.316 23.144 -62.470 1.00 27.92 808 SER B C 1
ATOM 4392 O O . SER B 1 185 ? -68.534 22.964 -62.560 1.00 40.03 808 SER B O 1
ATOM 4400 N N . ARG B 1 186 ? -66.784 24.260 -61.969 1.00 26.09 809 ARG B N 1
ATOM 4401 C CA . ARG B 1 186 ? -67.645 25.370 -61.577 1.00 36.97 809 ARG B CA 1
ATOM 4402 C C . ARG B 1 186 ? -68.537 25.797 -62.734 1.00 28.16 809 ARG B C 1
ATOM 4403 O O . ARG B 1 186 ? -69.727 26.070 -62.542 1.00 30.16 809 ARG B O 1
ATOM 4424 N N . GLN B 1 187 ? -67.980 25.850 -63.947 1.00 28.17 810 GLN B N 1
ATOM 4425 C CA . GLN B 1 187 ? -68.762 26.277 -65.103 1.00 29.86 810 GLN B CA 1
ATOM 4426 C C . GLN B 1 187 ? -69.843 25.257 -65.441 1.00 34.57 810 GLN B C 1
ATOM 4427 O O . GLN B 1 187 ? -70.988 25.629 -65.723 1.00 38.69 810 GLN B O 1
ATOM 4441 N N . GLN B 1 188 ? -69.501 23.966 -65.420 1.00 32.70 811 GLN B N 1
ATOM 4442 C CA . GLN B 1 188 ? -70.513 22.939 -65.647 1.00 35.11 811 GLN B CA 1
ATOM 4443 C C . GLN B 1 188 ? -71.606 23.015 -64.592 1.00 41.28 811 GLN B C 1
ATOM 4444 O O . GLN B 1 188 ? -72.786 22.799 -64.892 1.00 43.36 811 GLN B O 1
ATOM 4458 N N . TYR B 1 189 ? -71.232 23.317 -63.347 1.00 41.56 812 TYR B N 1
ATOM 4459 C CA . TYR B 1 189 ? -72.220 23.411 -62.279 1.00 43.90 812 TYR B CA 1
ATOM 4460 C C . TYR B 1 189 ? -73.116 24.628 -62.475 1.00 47.19 812 TYR B C 1
ATOM 4461 O O . TYR B 1 189 ? -74.343 24.537 -62.344 1.00 52.21 812 TYR B O 1
ATOM 4479 N N . GLN B 1 190 ? -72.521 25.780 -62.796 1.00 44.81 813 GLN B N 1
ATOM 4480 C CA . GLN B 1 190 ? -73.313 26.986 -63.010 1.00 34.95 813 GLN B CA 1
ATOM 4481 C C . GLN B 1 190 ? -74.259 26.821 -64.194 1.00 37.40 813 GLN B C 1
ATOM 4482 O O . GLN B 1 190 ? -75.385 27.331 -64.173 1.00 44.80 813 GLN B O 1
ATOM 4496 N N . ASN B 1 191 ? -73.821 26.111 -65.236 1.00 37.87 814 ASN B N 1
ATOM 4497 C CA . ASN B 1 191 ? -74.704 25.854 -66.368 1.00 40.32 814 ASN B CA 1
ATOM 4498 C C . ASN B 1 191 ? -75.871 24.968 -65.957 1.00 45.32 814 ASN B C 1
ATOM 4499 O O . ASN B 1 191 ? -76.992 25.141 -66.448 1.00 50.22 814 ASN B O 1
ATOM 4510 N N . ALA B 1 192 ? -75.627 24.012 -65.058 1.00 47.46 815 ALA B N 1
ATOM 4511 C CA . ALA B 1 192 ? -76.707 23.163 -64.567 1.00 49.33 815 ALA B CA 1
ATOM 4512 C C . ALA B 1 192 ? -77.732 23.977 -63.790 1.00 49.49 815 ALA B C 1
ATOM 4513 O O . ALA B 1 192 ? -78.938 23.718 -63.877 1.00 47.15 815 ALA B O 1
ATOM 4520 N N . LEU B 1 193 ? -77.273 24.968 -63.023 1.00 50.50 816 LEU B N 1
ATOM 4521 C CA . LEU B 1 193 ? -78.195 25.826 -62.287 1.00 52.12 816 LEU B CA 1
ATOM 4522 C C . LEU B 1 193 ? -79.089 26.605 -63.243 1.00 61.00 816 LEU B C 1
ATOM 4523 O O . LEU B 1 193 ? -80.312 26.650 -63.072 1.00 69.98 816 LEU B O 1
ATOM 4539 N N . MET B 1 194 ? -78.491 27.232 -64.258 1.00 71.47 817 MET B N 1
ATOM 4540 C CA . MET B 1 194 ? -79.275 27.994 -65.222 1.00 70.06 817 MET B CA 1
ATOM 4541 C C . MET B 1 194 ? -80.309 27.108 -65.906 1.00 74.29 817 MET B C 1
ATOM 4542 O O . MET B 1 194 ? -81.444 27.536 -66.144 1.00 82.47 817 MET B O 1
ATOM 4556 N N . ALA B 1 195 ? -79.931 25.872 -66.236 1.00 68.91 818 ALA B N 1
ATOM 4557 C CA . ALA B 1 195 ? -80.870 24.950 -66.867 1.00 65.93 818 ALA B CA 1
ATOM 4558 C C . ALA B 1 195 ? -82.067 24.681 -65.963 1.00 70.82 818 ALA B C 1
ATOM 4559 O O . ALA B 1 195 ? -83.218 24.700 -66.414 1.00 79.78 818 ALA B O 1
ATOM 4566 N N . SER B 1 196 ? -81.814 24.431 -64.675 1.00 69.04 819 SER B N 1
ATOM 4567 C CA . SER B 1 196 ? -82.899 24.164 -63.738 1.00 71.76 819 SER B CA 1
ATOM 4568 C C . SER B 1 196 ? -83.671 25.424 -63.372 1.00 76.51 819 SER B C 1
ATOM 4569 O O . SER B 1 196 ? -84.778 25.323 -62.834 1.00 81.38 819 SER B O 1
ATOM 4577 N N . ARG B 1 197 ? -83.117 26.603 -63.650 1.00 79.52 820 ARG B N 1
ATOM 4578 C CA . ARG B 1 197 ? -83.798 27.858 -63.360 1.00 87.75 820 ARG B CA 1
ATOM 4579 C C . ARG B 1 197 ? -84.958 28.135 -64.309 1.00 95.34 820 ARG B C 1
ATOM 4580 O O . ARG B 1 197 ? -85.619 29.168 -64.158 1.00 99.25 820 ARG B O 1
ATOM 4584 N N . MET B 1 198 ? -85.225 27.249 -65.265 1.00 96.64 821 MET B N 1
ATOM 4585 C CA . MET B 1 198 ? -86.293 27.456 -66.236 1.00 101.02 821 MET B CA 1
ATOM 4586 C C . MET B 1 198 ? -87.279 26.295 -66.190 1.00 102.66 821 MET B C 1
ATOM 4587 O O . MET B 1 198 ? -87.570 25.758 -65.120 1.00 102.22 821 MET B O 1
#

Secondary structure (DSSP, 8-state):
----HHHHHHHHHHHHHH-GGGSTTTS-HHHHHHHHHSTTTEEEE---STTTT-GGGEEE-TT--B-EEEEEEES-EEEEETTTTEEEEE-TT-EE-THHHH-----S----B--SEEEEESS-EEEEEEEHHHHHHHHHHHTT-/--HHHHHHHHHHHHHH-GGGSTTTS-HHHHHHHHHSTTTEEEE---STTTT-GGGEEE-TT--B-EEEEEEES-EEEEETTTTEEEEE-TT-EE-SHHHHPP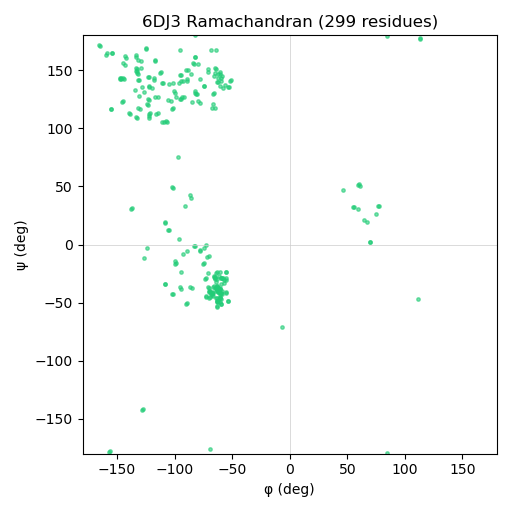PPTT--SPBTTT-SSTTT-S--B-B--SEEEEE-S-EEEEEEEHHHHHHHHHHHT-

Nearest PDB structures (foldseek):
  6dj3-assembly1_A-2  TM=1.007E+00  e=6.154E-31  Homo sapiens
  6dj3-assembly1_B  TM=9.774E-01  e=1.571E-27  Homo sapiens
  6n7e-assembly1_A  TM=9.886E-01  e=4.826E-26  Homo sapiens
  6n7e-assembly2_B  TM=9.953E-01  e=4.266E-25  Homo sapiens
  6n7e-assembly1_D  TM=9.815E-01  e=3.124E-25  Homo sapiens

Solvent-accessible surface area: 16487 Å² total; per-residue (Å²): 108,105,42,56,89,131,32,20,89,47,0,15,132,49,0,7,110,92,7,141,6,1,23,78,93,68,1,32,82,75,39,0,58,54,13,0,129,91,103,112,0,15,44,105,26,84,66,62,90,99,41,24,86,21,115,76,21,71,12,4,70,96,95,108,74,21,83,37,0,0,0,0,4,102,21,96,0,33,0,60,0,1,62,50,23,22,125,28,106,13,48,48,62,30,76,14,3,35,95,5,0,64,34,80,158,158,120,98,184,149,112,66,20,76,0,14,4,14,0,43,0,52,39,94,3,18,6,0,62,0,26,62,117,54,2,62,84,8,18,126,40,15,149,135,116,171,56,116,81,39,34,126,45,1,18,51,51,0,5,116,56,6,131,7,0,21,76,91,88,1,41,94,71,41,0,58,171,15,0,124,92,100,114,0,44,49,136,36,78,60,63,87,99,90,43,61,8,115,71,20,71,13,4,65,141,97,107,56,11,33,38,0,0,0,0,6,106,24,101,0,46,0,61,0,7,171,73,22,31,138,25,105,14,58,42,65,26,89,7,0,26,76,2,4,66,38,98,78,98,152,149,41,150,34,14,27,40,30,47,77,67,84,44,114,146,41,113,130,58,26,62,31,86,1,40,0,16,0,44,0,48,37,93,4,21,8,0,61,0,25,24,63,48,4,66,70,7,52,118,53,33,75,180

B-factor: mean 57.59, std 42.33, range [7.5, 445.13]

Organism: Homo sapiens (NCBI:txid9606)

Radius of gyration: 23.43 Å; Cα contacts (8 Å, |Δi|>4): 573; chains: 2; bounding box: 54×49×59 Å

InterPro domains:
  IPR000644 CBS domain [PF00571] (519-577)
  IPR000644 CBS domain [PS51371] (518-584)
  IPR002550 CNNM, transmembrane domain [PF01595] (261-421)
  IPR002550 CNNM, transmembrane domain [PS51846] (251-431)
  IPR014710 RmlC-like jelly roll fold [G3DSA:2.60.120.10] (609-827)
  IPR044751 Ion transporter-like, CBS domain [cd04590] (445-574)
  IPR045095 Ancient conserved domain protein family [PTHR12064] (170-834)
  IPR046342 CBS domain superfamily [G3DSA:3.10.580.10] (429-584)
  IPR046342 CBS domain superfamily [SSF54631] (433-577)
  IPR057492 Metal transporter CNNM1/2/4, immunoglobulin-like domain [PF25511] (73-249)
  IPR061271 Metal transporter CNNM-like, C-terminal CNBH domain [PF25562] (592-822)

Sequence (303 aa):
VKISPQLLLAMHRFLATEVEAFSPSQMSEKILLRLLKHPNVIQELKYDEKNKKAPEYYLYQRNKPVDYFVLILQGKVEVEAGKEGMKFEASAFSYYGVMALTASPNSSLLQVYIPDYSVRALSDLQFVKISRQQYQNALMASRMDISPQLLLAMHRFLATEVEAFSPSQMSEKILLRLLKHPNVIQELKYDEKNKKAPEYYLYQRNKPVDYFVLILQGKVEVEAGKEGMKFEASAFSYYGVMALTASPVIDAVTPTLGSSNNQLNSSLLQVYIPDYSVRALSDLQFVKISRQQYQNALMASRM

GO terms:
  GO:0016323 basolateral plasma membrane (C, IMP)
  GO:0010960 magnesium ion homeostasis (P, IMP)